Protein AF-A0A821HJU7-F1 (afdb_monomer)

Sequence (290 aa):
QSFLYPMLLCSRMHIQPSILLNKLAQLTMNSTIYSTRDRSIRIMNNFLDVLSQWTRTFPYDFRNTDMITQLEETLKKINSYEPTLQSATHHIKKKLLSKLKALENYEEYIRQLNTKALNNHTHMALITDIINECPTPILFAQQLTHIELDRLKPIGAEELIQYYIMKLSLEEAQAHPTRASNNEARASNNKSLEIVHDKKLTFCLETYVQWFNRLTSFVTTEIVKHTQKRLRIRLISYFIDAAYECFCLHNFNSMFGIIGKKMTFISISIFNTLSQRLFLYCFSFRQGHT

Foldseek 3Di:
DVPLVVCLQCCLVPDQPQRVLVVLLVVLVVVLVPDDPVVNVVSVVVSLVSLLCCLVQPLQSCPDPSSVVSLVVSLVVVCVVPVVCVVSSVVSVVVSVVVVVVVVVLVVVVVVVVVVVVVPPDPVVLVDAPCVVPVALLSVLVVVVVVLVSLCVVDHSSLVVVVVLVVVLVVVCVVDVPDPPDVVVVVVNVVSVCSVVSDPRPCSVVVSVVVLVVLLVSLLCSLVSDPDLVSNVVSLVSLQVSLVSNVVVVVPSSNCSSCPPSSVVVCVVSCVVVVDDVVCVVVVVVPPPD

Mean predicted aligned error: 12.14 Å

Secondary structure (DSSP, 8-state):
-TTHHHHHHHHTTTS-HHHHHHHHHHHHHHHHHTS-HHHHHHHHHHHHHHHHHHHHH-GGGGGSHHHHHHHHHHHHHHHHH-GGGHHHHHHHHHHHHHHHHHHHHHHHHHHHHHHHHHHT--GGGGT--HHHHS-SHHHHHHHHHHHHHHHHTT--HHHHHHHHHHHHHHHHHHH--S-TTSHHHHHHHHHHHHHHHSS---HHHHHHHHHHHHHHHHHHHHHHT---HHHHHHHHHHHHHHHHHHHHTT-HHHHHHHHSHHHHHHHHHHHTT-TTSHHHHHHHTTSS--

Solvent-accessible surface area (backbone atoms only — not comparable to full-atom values): 16232 Å² total; per-residue (Å²): 123,83,63,58,61,58,47,64,55,56,38,63,81,80,43,56,68,56,60,48,52,50,52,54,50,50,53,50,52,62,58,34,73,84,40,56,70,72,56,27,52,50,52,50,51,55,50,51,52,50,49,44,49,44,42,69,75,49,49,73,72,54,69,45,69,68,36,41,52,53,50,52,52,50,48,50,54,48,31,73,74,42,62,88,48,42,66,61,50,50,49,44,53,54,52,36,53,56,50,52,52,54,52,51,55,50,52,50,52,52,50,51,53,53,49,51,57,62,72,59,74,49,78,58,73,83,70,60,55,66,57,77,82,38,76,43,37,56,60,45,24,51,53,52,43,53,56,47,53,62,51,49,68,76,52,50,75,64,50,57,52,51,51,49,54,53,50,51,56,53,51,56,56,67,77,56,79,86,61,87,85,46,78,67,55,54,51,52,50,48,50,57,46,46,71,54,66,78,41,84,66,69,57,44,59,57,50,44,54,51,46,44,54,46,48,34,48,47,56,44,48,66,35,66,74,45,87,51,67,71,59,30,52,53,46,50,52,45,47,51,49,17,25,51,38,12,48,77,70,68,31,54,66,60,20,47,20,54,58,29,72,66,43,48,50,52,45,52,64,57,33,78,76,50,78,73,59,63,60,52,61,64,47,56,70,72,68,76,81,126

Radius of gyration: 26.61 Å; Cα contacts (8 Å, |Δi|>4): 166; chains: 1; bounding box: 64×46×74 Å

pLDDT: mean 78.31, std 17.86, range [36.38, 97.38]

Structure (mmCIF, N/CA/C/O backbone):
data_AF-A0A821HJU7-F1
#
_entry.id   AF-A0A821HJU7-F1
#
loop_
_atom_site.group_PDB
_atom_site.id
_atom_site.type_symbol
_atom_site.label_atom_id
_atom_site.label_alt_id
_atom_site.label_comp_id
_atom_site.label_asym_id
_atom_site.label_entity_id
_atom_site.label_seq_id
_atom_site.pdbx_PDB_ins_code
_atom_site.Cartn_x
_atom_site.Cartn_y
_atom_site.Cartn_z
_atom_site.occupancy
_atom_site.B_iso_or_equiv
_atom_site.auth_seq_id
_atom_site.auth_comp_id
_atom_site.auth_asym_id
_atom_site.auth_atom_id
_atom_site.pdbx_PDB_model_num
ATOM 1 N N . GLN A 1 1 ? 1.329 -9.605 -21.191 1.00 52.41 1 GLN A N 1
ATOM 2 C CA . GLN A 1 1 ? 1.221 -8.804 -19.947 1.00 52.41 1 GLN A CA 1
ATOM 3 C C . GLN A 1 1 ? 1.188 -9.648 -18.661 1.00 52.41 1 GLN A C 1
ATOM 5 O O . GLN A 1 1 ? 1.648 -9.143 -17.650 1.00 52.41 1 GLN A O 1
ATOM 10 N N . SER A 1 2 ? 0.740 -10.917 -18.677 1.00 70.50 2 SER A N 1
ATOM 11 C CA . SER A 1 2 ? 0.597 -11.762 -17.464 1.00 70.50 2 SER A CA 1
ATOM 12 C C . SER A 1 2 ? 1.897 -12.033 -16.664 1.00 70.50 2 SER A C 1
ATOM 14 O O . SER A 1 2 ? 1.852 -12.042 -15.440 1.00 70.50 2 SER A O 1
ATOM 16 N N . PHE A 1 3 ? 3.066 -12.165 -17.307 1.00 86.31 3 PHE A N 1
ATOM 17 C CA . PHE A 1 3 ? 4.307 -12.558 -16.609 1.00 86.31 3 PHE A CA 1
ATOM 18 C C . PHE A 1 3 ? 5.080 -11.408 -15.935 1.00 86.31 3 PHE A C 1
ATOM 20 O O . PHE A 1 3 ? 5.791 -11.637 -14.960 1.00 86.31 3 PHE A O 1
ATOM 27 N N . LEU A 1 4 ? 4.959 -10.167 -16.424 1.00 89.56 4 LEU A N 1
ATOM 28 C CA . LEU A 1 4 ? 5.828 -9.075 -15.963 1.00 89.56 4 LEU A CA 1
ATOM 29 C C . LEU A 1 4 ? 5.535 -8.662 -14.516 1.00 89.56 4 LEU A C 1
ATOM 31 O O . LEU A 1 4 ? 6.465 -8.409 -13.757 1.00 89.56 4 LEU A O 1
ATOM 35 N N . TYR A 1 5 ? 4.256 -8.616 -14.129 1.00 90.88 5 TYR A N 1
ATOM 36 C CA . TYR A 1 5 ? 3.873 -8.269 -12.761 1.00 90.88 5 TYR A CA 1
ATOM 37 C C . TYR A 1 5 ? 4.439 -9.272 -11.738 1.00 90.88 5 TYR A C 1
ATOM 39 O O . TYR A 1 5 ? 5.183 -8.827 -10.863 1.00 90.88 5 TYR A O 1
ATOM 47 N N . PRO A 1 6 ? 4.199 -10.599 -11.859 1.00 90.56 6 PRO A N 1
ATOM 48 C CA . PRO A 1 6 ? 4.793 -11.580 -10.952 1.00 90.56 6 PRO A CA 1
ATOM 49 C C . PRO A 1 6 ? 6.322 -11.586 -10.990 1.00 90.56 6 PRO A C 1
ATOM 51 O O . PRO A 1 6 ? 6.951 -11.693 -9.945 1.00 90.56 6 PRO A O 1
ATOM 54 N N . MET A 1 7 ? 6.932 -11.429 -12.171 1.00 91.12 7 MET A N 1
ATOM 55 C CA . MET A 1 7 ? 8.391 -11.417 -12.316 1.00 91.12 7 MET A CA 1
ATOM 56 C C . MET A 1 7 ? 9.031 -10.257 -11.550 1.00 91.12 7 MET A C 1
ATOM 58 O O . MET A 1 7 ? 9.925 -10.497 -10.744 1.00 91.12 7 MET A O 1
ATOM 62 N N . LEU A 1 8 ? 8.535 -9.029 -11.735 1.00 91.00 8 LEU A N 1
ATOM 63 C CA . LEU A 1 8 ? 9.006 -7.860 -10.987 1.00 91.00 8 LEU A CA 1
ATOM 64 C C . LEU A 1 8 ? 8.692 -7.983 -9.493 1.00 91.00 8 LEU A C 1
ATOM 66 O O . LEU A 1 8 ? 9.488 -7.562 -8.656 1.00 91.00 8 LEU A O 1
ATOM 70 N N . LEU A 1 9 ? 7.531 -8.550 -9.148 1.00 89.12 9 LEU A N 1
ATOM 71 C CA . LEU A 1 9 ? 7.119 -8.771 -7.766 1.00 89.12 9 LEU A CA 1
ATOM 72 C C . LEU A 1 9 ? 8.094 -9.704 -7.035 1.00 89.12 9 LEU A C 1
ATOM 74 O O . LEU A 1 9 ? 8.733 -9.293 -6.065 1.00 89.12 9 LEU A O 1
ATOM 78 N N . CYS A 1 10 ? 8.260 -10.919 -7.553 1.00 87.94 10 CYS A N 1
ATOM 79 C CA . CYS A 1 10 ? 9.067 -11.977 -6.957 1.00 87.94 10 CYS A CA 1
ATOM 80 C C . CYS A 1 10 ? 10.575 -11.756 -7.114 1.00 87.94 10 CYS A C 1
ATOM 82 O O . CYS A 1 10 ? 11.335 -12.238 -6.278 1.00 87.94 10 CYS A O 1
ATOM 84 N N . SER A 1 11 ? 11.043 -11.000 -8.117 1.00 88.94 11 SER A N 1
ATOM 85 C CA . SER A 1 11 ? 12.479 -10.727 -8.272 1.00 88.94 11 SER A CA 1
ATOM 86 C C . SER A 1 11 ? 13.082 -10.061 -7.036 1.00 88.94 11 SER A C 1
ATOM 88 O O . SER A 1 11 ? 14.257 -10.272 -6.756 1.00 88.94 11 SER A O 1
ATOM 90 N N . ARG A 1 12 ? 12.285 -9.324 -6.249 1.00 85.19 12 ARG A N 1
ATOM 91 C CA . ARG A 1 12 ? 12.722 -8.687 -4.993 1.00 85.19 12 ARG A CA 1
ATOM 92 C C . ARG A 1 12 ? 13.231 -9.672 -3.941 1.00 85.19 12 ARG A C 1
ATOM 94 O O . ARG A 1 12 ? 14.008 -9.262 -3.084 1.00 85.19 12 ARG A O 1
ATOM 101 N N . MET A 1 13 ? 12.834 -10.942 -4.029 1.00 81.06 13 MET A N 1
ATOM 102 C CA . MET A 1 13 ? 13.352 -12.019 -3.178 1.00 81.06 13 MET A CA 1
ATOM 103 C C . MET A 1 13 ? 14.810 -12.370 -3.493 1.00 81.06 13 MET A C 1
ATOM 105 O O . MET A 1 13 ? 15.501 -12.933 -2.652 1.00 81.06 13 MET A O 1
ATOM 109 N N . HIS A 1 14 ? 15.279 -12.067 -4.706 1.00 83.38 14 HIS A N 1
ATOM 110 C CA . HIS A 1 14 ? 16.550 -12.575 -5.227 1.00 83.38 14 HIS A CA 1
ATOM 111 C C . HIS A 1 14 ? 17.519 -11.472 -5.661 1.00 83.38 14 HIS A C 1
ATOM 113 O O . HIS A 1 14 ? 18.732 -11.670 -5.651 1.00 83.38 14 HIS A O 1
ATOM 119 N N . ILE A 1 15 ? 17.005 -10.321 -6.092 1.00 85.75 15 ILE A N 1
ATOM 120 C CA . ILE A 1 15 ? 17.796 -9.234 -6.662 1.00 85.75 15 ILE A CA 1
ATOM 121 C C . ILE A 1 15 ? 17.207 -7.874 -6.283 1.00 85.75 15 ILE A C 1
ATOM 123 O O . ILE A 1 15 ? 15.995 -7.659 -6.321 1.00 85.75 15 ILE A O 1
ATOM 127 N N . GLN A 1 16 ? 18.080 -6.928 -5.932 1.00 84.62 16 GLN A N 1
ATOM 128 C CA . GLN A 1 16 ? 17.665 -5.551 -5.675 1.00 84.62 16 GLN A CA 1
ATOM 129 C C . GLN A 1 16 ? 17.175 -4.870 -6.971 1.00 84.62 16 GLN A C 1
ATOM 131 O O . GLN A 1 16 ? 17.776 -5.092 -8.027 1.00 84.62 16 GLN A O 1
ATOM 136 N N . PRO A 1 17 ? 16.143 -4.002 -6.907 1.00 89.62 17 PRO A N 1
ATOM 137 C CA . PRO A 1 17 ? 15.620 -3.273 -8.067 1.00 89.62 17 PRO A CA 1
ATOM 138 C C . PRO A 1 17 ? 16.681 -2.530 -8.894 1.00 89.62 17 PRO A C 1
ATOM 140 O O . PRO A 1 17 ? 16.676 -2.637 -10.118 1.00 89.62 17 PRO A O 1
ATOM 143 N N . SER A 1 18 ? 17.631 -1.850 -8.245 1.00 89.44 18 SER A N 1
ATOM 144 C CA . SER A 1 18 ? 18.744 -1.148 -8.907 1.00 89.44 18 SER A CA 1
ATOM 145 C C . SER A 1 18 ? 19.626 -2.101 -9.712 1.00 89.44 18 SER A C 1
ATOM 147 O O . SER A 1 18 ? 19.867 -1.901 -10.905 1.00 89.44 18 SER A O 1
ATOM 149 N N . ILE A 1 19 ? 20.030 -3.216 -9.103 1.00 89.88 19 ILE A N 1
ATOM 150 C CA . ILE A 1 19 ? 20.830 -4.250 -9.767 1.00 89.88 19 ILE A CA 1
ATOM 151 C C . ILE A 1 19 ? 20.049 -4.859 -10.939 1.00 89.88 19 ILE A C 1
ATOM 153 O O . ILE A 1 19 ? 20.609 -5.053 -12.019 1.00 89.88 19 ILE A O 1
ATOM 157 N N . LEU A 1 20 ? 18.754 -5.133 -10.759 1.00 92.69 20 LEU A N 1
ATOM 158 C CA . LEU A 1 20 ? 17.897 -5.668 -11.817 1.00 92.69 20 LEU A CA 1
ATOM 159 C C . LEU A 1 20 ? 17.795 -4.700 -13.002 1.00 92.69 20 LEU A C 1
ATOM 161 O O . LEU A 1 20 ? 17.991 -5.120 -14.143 1.00 92.69 20 LEU A O 1
ATOM 165 N N . LEU A 1 21 ? 17.558 -3.411 -12.744 1.00 94.69 21 LEU A N 1
ATOM 166 C CA . LEU A 1 21 ? 17.530 -2.382 -13.782 1.00 94.69 21 LEU A CA 1
ATOM 167 C C . LEU A 1 21 ? 18.855 -2.340 -14.553 1.00 94.69 21 LEU A C 1
ATOM 169 O O . LEU A 1 21 ? 18.845 -2.240 -15.777 1.00 94.69 21 LEU A O 1
ATOM 173 N N . ASN A 1 22 ? 19.989 -2.478 -13.860 1.00 93.44 22 ASN A N 1
ATOM 174 C CA . ASN A 1 22 ? 21.314 -2.401 -14.479 1.00 93.44 22 ASN A CA 1
ATOM 175 C C . ASN A 1 22 ? 21.546 -3.599 -15.394 1.00 93.44 22 ASN A C 1
ATOM 177 O O . ASN A 1 22 ? 21.974 -3.435 -16.535 1.00 93.44 22 ASN A O 1
ATOM 181 N N . LYS A 1 23 ? 21.187 -4.801 -14.930 1.00 93.88 23 LYS A N 1
ATOM 182 C CA . LYS A 1 23 ? 21.258 -6.018 -15.745 1.00 93.88 23 LYS A CA 1
ATOM 183 C C . LYS A 1 23 ? 20.365 -5.919 -16.980 1.00 93.88 23 LYS A C 1
ATOM 185 O O . LYS A 1 23 ? 20.821 -6.228 -18.076 1.00 93.88 23 LYS A O 1
ATOM 190 N N . LEU A 1 24 ? 19.122 -5.454 -16.838 1.00 94.44 24 LEU A N 1
ATOM 191 C CA . LEU A 1 24 ? 18.208 -5.294 -17.976 1.00 94.44 24 LEU A CA 1
ATOM 192 C C . LEU A 1 24 ? 18.702 -4.237 -18.974 1.00 94.44 24 LEU A C 1
ATOM 194 O O . LEU A 1 24 ? 18.634 -4.460 -20.184 1.00 94.44 24 LEU A O 1
ATOM 198 N N . ALA A 1 25 ? 19.246 -3.122 -18.484 1.00 93.75 25 ALA A N 1
ATOM 199 C CA . ALA A 1 25 ? 19.839 -2.084 -19.320 1.00 93.75 25 ALA A CA 1
ATOM 200 C C . ALA A 1 25 ? 21.056 -2.613 -20.099 1.00 93.75 25 ALA A C 1
ATOM 202 O O . ALA A 1 25 ? 21.141 -2.422 -21.310 1.00 93.75 25 ALA A O 1
ATOM 203 N N . GLN A 1 26 ? 21.963 -3.334 -19.433 1.00 93.00 26 GLN A N 1
ATOM 204 C CA . GLN A 1 26 ? 23.129 -3.954 -20.071 1.00 93.00 26 GLN A CA 1
ATOM 205 C C . GLN A 1 26 ? 22.723 -4.995 -21.116 1.00 93.00 26 GLN A C 1
ATOM 207 O O . GLN A 1 26 ? 23.244 -4.976 -22.225 1.00 93.00 26 GLN A O 1
ATOM 212 N N . LEU A 1 27 ? 21.766 -5.873 -20.801 1.00 92.00 27 LEU A N 1
ATOM 213 C CA . LEU A 1 27 ? 21.257 -6.868 -21.750 1.00 92.00 27 LEU A CA 1
ATOM 214 C C . LEU A 1 27 ? 20.623 -6.210 -22.976 1.00 92.00 27 LEU A C 1
ATOM 216 O O . LEU A 1 27 ? 20.849 -6.665 -24.096 1.00 92.00 27 LEU A O 1
ATOM 220 N N . THR A 1 28 ? 19.875 -5.126 -22.770 1.00 92.06 28 THR A N 1
ATOM 221 C CA . THR A 1 28 ? 19.285 -4.336 -23.855 1.00 92.06 28 THR A CA 1
ATOM 222 C C . THR A 1 28 ? 20.382 -3.790 -24.763 1.00 92.06 28 THR A C 1
ATOM 224 O O . THR A 1 28 ? 20.355 -4.060 -25.959 1.00 92.06 28 THR A O 1
ATOM 227 N N . MET A 1 29 ? 21.389 -3.116 -24.199 1.00 89.75 29 MET A N 1
ATOM 228 C CA . MET A 1 29 ? 22.493 -2.527 -24.969 1.00 89.75 29 MET A CA 1
ATOM 229 C C . MET A 1 29 ? 23.356 -3.584 -25.670 1.00 89.75 29 MET A C 1
ATOM 231 O O . MET A 1 29 ? 23.650 -3.464 -26.852 1.00 89.75 29 MET A O 1
ATOM 235 N N . ASN A 1 30 ? 23.714 -4.673 -24.991 1.00 89.69 30 ASN A N 1
ATOM 236 C CA . ASN A 1 30 ? 24.513 -5.742 -25.596 1.00 89.69 30 ASN A CA 1
ATOM 237 C C . ASN A 1 30 ? 23.776 -6.412 -26.763 1.00 89.69 30 ASN A C 1
ATOM 239 O O . ASN A 1 30 ? 24.389 -6.779 -27.764 1.00 89.69 30 ASN A O 1
ATOM 243 N N . SER A 1 31 ? 22.451 -6.535 -26.658 1.00 87.56 31 SER A N 1
ATOM 244 C CA . SER A 1 31 ? 21.622 -7.117 -27.714 1.00 87.56 31 SER A CA 1
ATOM 245 C C . SER A 1 31 ? 21.449 -6.186 -28.918 1.00 87.56 31 SER A C 1
ATOM 247 O O . SER A 1 31 ? 21.188 -6.677 -30.019 1.00 87.56 31 SER A O 1
ATOM 249 N N . THR A 1 32 ? 21.592 -4.865 -28.751 1.00 85.62 32 THR A N 1
ATOM 250 C CA . THR A 1 32 ? 21.511 -3.904 -29.864 1.00 85.62 32 THR A CA 1
ATOM 251 C C . THR A 1 32 ? 22.819 -3.758 -30.642 1.00 85.62 32 THR A C 1
ATOM 253 O O . THR A 1 32 ? 22.763 -3.435 -31.826 1.00 85.62 32 THR A O 1
ATOM 256 N N . ILE A 1 33 ? 23.980 -4.048 -30.037 1.00 79.88 33 ILE A N 1
ATOM 257 C CA . ILE A 1 33 ? 25.303 -3.918 -30.687 1.00 79.88 33 ILE A CA 1
ATOM 258 C C . ILE A 1 33 ? 25.443 -4.827 -31.919 1.00 79.88 33 ILE A C 1
ATOM 260 O O . ILE A 1 33 ? 25.975 -4.400 -32.938 1.00 79.88 33 ILE A O 1
ATOM 264 N N . TYR A 1 34 ? 24.936 -6.060 -31.848 1.00 78.69 34 TYR A N 1
ATOM 265 C CA . TYR A 1 34 ? 25.065 -7.061 -32.920 1.00 78.69 34 TYR A CA 1
ATOM 266 C C . TYR A 1 34 ? 23.805 -7.199 -33.792 1.00 78.69 34 TYR A C 1
ATOM 268 O O . TYR A 1 34 ? 23.673 -8.153 -34.557 1.00 78.69 34 TYR A O 1
ATOM 276 N N . SER A 1 35 ? 22.847 -6.279 -33.652 1.00 84.38 35 SER A N 1
ATOM 277 C CA . SER A 1 35 ? 21.533 -6.356 -34.296 1.00 84.38 35 SER A CA 1
ATOM 278 C C . SER A 1 35 ? 21.376 -5.330 -35.420 1.00 84.38 35 SER A C 1
ATOM 280 O O . SER A 1 35 ? 21.988 -4.265 -35.410 1.00 84.38 35 SER A O 1
ATOM 282 N N . THR A 1 36 ? 20.494 -5.618 -36.383 1.00 89.50 36 THR A N 1
ATOM 283 C CA . THR A 1 36 ? 20.061 -4.616 -37.369 1.00 89.50 36 THR A CA 1
ATOM 284 C C . THR A 1 36 ? 19.342 -3.460 -36.675 1.00 89.50 36 THR A C 1
ATOM 286 O O . THR A 1 36 ? 18.704 -3.663 -35.640 1.00 89.50 36 THR A O 1
ATOM 289 N N . ARG A 1 37 ? 19.377 -2.259 -37.270 1.00 87.62 37 ARG A N 1
ATOM 290 C CA . ARG A 1 37 ? 18.721 -1.056 -36.725 1.00 87.62 37 ARG A CA 1
ATOM 291 C C . ARG A 1 37 ? 17.273 -1.325 -36.295 1.00 87.62 37 ARG A C 1
ATOM 293 O O . ARG A 1 37 ? 16.918 -1.067 -35.149 1.00 87.62 37 ARG A O 1
ATOM 300 N N . ASP A 1 38 ? 16.467 -1.938 -37.161 1.00 88.50 38 ASP A N 1
ATOM 301 C CA . ASP A 1 38 ? 15.059 -2.240 -36.861 1.00 88.50 38 ASP A CA 1
ATOM 302 C C . ASP A 1 38 ? 14.893 -3.210 -35.687 1.00 88.50 38 ASP A C 1
ATOM 304 O O . ASP A 1 38 ? 13.960 -3.092 -34.888 1.00 88.50 38 ASP A O 1
ATOM 308 N N . ARG A 1 39 ? 15.793 -4.191 -35.564 1.00 91.31 39 ARG A N 1
ATOM 309 C CA . ARG A 1 39 ? 15.782 -5.137 -34.446 1.00 91.31 39 ARG A CA 1
ATOM 310 C C . ARG A 1 39 ? 16.192 -4.443 -33.149 1.00 91.31 39 ARG A C 1
ATOM 312 O O . ARG A 1 39 ? 15.534 -4.661 -32.134 1.00 91.31 39 ARG A O 1
ATOM 319 N N . SER A 1 40 ? 17.199 -3.575 -33.191 1.00 91.44 40 SER A N 1
ATOM 320 C CA . SER A 1 40 ? 17.634 -2.773 -32.046 1.00 91.44 40 SER A CA 1
ATOM 321 C C . SER A 1 40 ? 16.517 -1.860 -31.536 1.00 91.44 40 SER A C 1
ATOM 323 O O . SER A 1 40 ? 16.244 -1.844 -30.336 1.00 91.44 40 SER A O 1
ATOM 325 N N . ILE A 1 41 ? 15.799 -1.182 -32.438 1.00 91.44 41 ILE A N 1
ATOM 326 C CA . ILE A 1 41 ? 14.642 -0.339 -32.094 1.00 91.44 41 ILE A CA 1
ATOM 327 C C . ILE A 1 41 ? 13.545 -1.161 -31.408 1.00 91.44 41 ILE A C 1
ATOM 329 O O . ILE A 1 41 ? 13.021 -0.747 -30.375 1.00 91.44 41 ILE A O 1
ATOM 333 N N . ARG A 1 42 ? 13.220 -2.356 -31.923 1.00 92.94 42 ARG A N 1
ATOM 334 C CA . ARG A 1 42 ? 12.231 -3.246 -31.285 1.00 92.94 42 ARG A CA 1
ATOM 335 C C . ARG A 1 42 ? 12.653 -3.684 -29.882 1.00 92.94 42 ARG A C 1
ATOM 337 O O . ARG A 1 42 ? 11.826 -3.674 -28.976 1.00 92.94 42 ARG A O 1
ATOM 344 N N . ILE A 1 43 ? 13.922 -4.048 -29.690 1.00 93.62 43 ILE A N 1
ATOM 345 C CA . ILE A 1 43 ? 14.448 -4.451 -28.376 1.00 93.62 43 ILE A CA 1
ATOM 346 C C . ILE A 1 43 ? 14.356 -3.286 -27.383 1.00 93.62 43 ILE A C 1
ATOM 348 O O . ILE A 1 43 ? 13.868 -3.474 -26.269 1.00 93.62 43 ILE A O 1
ATOM 352 N N . MET A 1 44 ? 14.759 -2.079 -27.792 1.00 94.62 44 MET A N 1
ATOM 353 C CA . MET A 1 44 ? 14.661 -0.888 -26.945 1.00 94.62 44 MET A CA 1
ATOM 354 C C . MET A 1 44 ? 13.208 -0.542 -26.609 1.00 94.62 44 MET A C 1
ATOM 356 O O . MET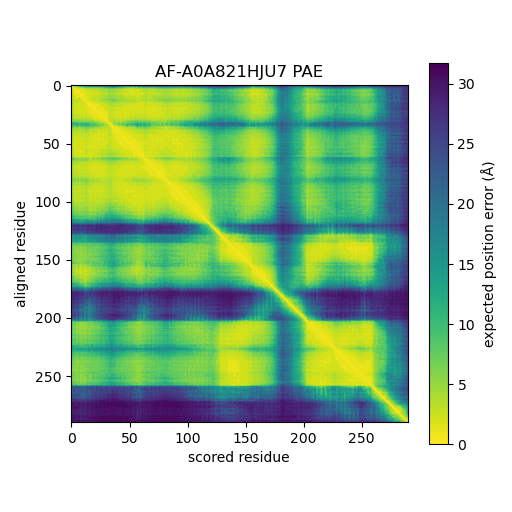 A 1 44 ? 12.923 -0.269 -25.450 1.00 94.62 44 MET A O 1
ATOM 360 N N . ASN A 1 45 ? 12.279 -0.625 -27.566 1.00 94.38 45 ASN A N 1
ATOM 361 C CA . ASN A 1 45 ? 10.852 -0.419 -27.296 1.00 94.38 45 ASN A CA 1
ATOM 362 C C . ASN A 1 45 ? 10.305 -1.420 -26.272 1.00 94.38 45 ASN A C 1
ATOM 364 O O . ASN A 1 45 ? 9.672 -1.010 -25.305 1.00 94.38 45 ASN A O 1
ATOM 368 N N . ASN A 1 46 ? 10.632 -2.709 -26.407 1.00 93.88 46 ASN A N 1
ATOM 369 C CA . ASN A 1 46 ? 10.226 -3.719 -25.427 1.00 93.88 46 ASN A CA 1
ATOM 370 C C . ASN A 1 46 ? 10.777 -3.410 -24.026 1.00 93.88 46 ASN A C 1
ATOM 372 O O . ASN A 1 46 ? 10.084 -3.584 -23.025 1.00 93.88 46 ASN A O 1
ATOM 376 N N . PHE A 1 47 ? 12.023 -2.937 -23.940 1.00 95.44 47 PHE A N 1
ATOM 377 C CA . PHE A 1 47 ? 12.605 -2.523 -22.668 1.00 95.44 47 PHE A CA 1
ATOM 378 C C . PHE A 1 47 ? 11.920 -1.270 -22.098 1.00 95.44 47 PHE A C 1
ATOM 380 O O . PHE A 1 47 ? 11.619 -1.229 -20.906 1.00 95.44 47 PHE A O 1
ATOM 387 N N . LEU A 1 48 ? 11.594 -0.280 -22.933 1.00 95.94 48 LEU A N 1
ATOM 388 C CA . LEU A 1 48 ? 10.825 0.896 -22.519 1.00 95.94 48 LEU A CA 1
ATOM 389 C C . LEU A 1 48 ? 9.413 0.522 -22.048 1.00 95.94 48 LEU A C 1
ATOM 391 O O . LEU A 1 48 ? 8.940 1.093 -21.067 1.00 95.94 48 LEU A O 1
ATOM 395 N N . ASP A 1 49 ? 8.770 -0.472 -22.657 1.00 94.50 49 ASP A N 1
ATOM 396 C CA . ASP A 1 49 ? 7.482 -1.002 -22.197 1.00 94.50 49 ASP A CA 1
ATOM 397 C C . ASP A 1 49 ? 7.593 -1.680 -20.829 1.00 94.50 49 ASP A C 1
ATOM 399 O O . ASP A 1 49 ? 6.708 -1.517 -19.980 1.00 94.50 49 ASP A O 1
ATOM 403 N N . VAL A 1 50 ? 8.689 -2.408 -20.587 1.00 95.06 50 VAL A N 1
ATOM 404 C CA . VAL A 1 50 ? 9.007 -2.972 -19.269 1.00 95.06 50 VAL A CA 1
ATOM 405 C C . VAL A 1 50 ? 9.199 -1.853 -18.246 1.00 95.06 50 VAL A C 1
ATOM 407 O O . VAL A 1 50 ? 8.567 -1.896 -17.193 1.00 95.06 50 VAL A O 1
ATOM 410 N N . LEU A 1 51 ? 9.990 -0.820 -18.555 1.00 95.88 51 LEU A N 1
ATOM 411 C CA . LEU A 1 51 ? 10.200 0.330 -17.665 1.00 95.88 51 LEU A CA 1
ATOM 412 C C . LEU A 1 51 ? 8.912 1.118 -17.412 1.00 95.88 51 LEU A C 1
ATOM 414 O O . LEU A 1 51 ? 8.649 1.537 -16.286 1.00 95.88 51 LEU A O 1
ATOM 418 N N . SER A 1 52 ? 8.078 1.299 -18.432 1.00 95.12 52 SER A N 1
ATOM 419 C CA . SER A 1 52 ? 6.788 1.979 -18.308 1.00 95.12 52 SER A CA 1
ATOM 420 C C . SER A 1 52 ? 5.846 1.218 -17.376 1.00 95.12 52 SER A C 1
ATOM 422 O O . SER A 1 52 ? 5.203 1.803 -16.503 1.00 95.12 52 SER A O 1
ATOM 424 N N . GLN A 1 53 ? 5.796 -0.110 -17.504 1.00 93.19 53 GLN A N 1
ATOM 425 C CA . GLN A 1 53 ? 5.006 -0.951 -16.609 1.00 93.19 53 GLN A CA 1
ATOM 426 C C . GLN A 1 53 ? 5.593 -0.980 -15.199 1.00 93.19 53 GLN A C 1
ATOM 428 O O . GLN A 1 53 ? 4.844 -0.823 -14.241 1.00 93.19 53 GLN A O 1
ATOM 433 N N . TRP A 1 54 ? 6.912 -1.098 -15.062 1.00 94.56 54 TRP A N 1
ATOM 434 C CA . TRP A 1 54 ? 7.580 -1.118 -13.765 1.00 94.56 54 TRP A CA 1
ATOM 435 C C . TRP A 1 54 ? 7.357 0.187 -12.992 1.00 94.56 54 TRP A C 1
ATOM 437 O O . TRP A 1 54 ? 6.859 0.153 -11.870 1.00 94.56 54 TRP A O 1
ATOM 447 N N . THR A 1 55 ? 7.615 1.339 -13.612 1.00 94.00 55 THR A N 1
ATOM 448 C CA . THR A 1 55 ? 7.431 2.660 -12.980 1.00 94.00 55 THR A CA 1
ATOM 449 C C . THR A 1 55 ? 5.970 2.956 -12.631 1.00 94.00 55 THR A C 1
ATOM 451 O O . THR A 1 55 ? 5.694 3.669 -11.667 1.00 94.00 55 THR A O 1
ATOM 454 N N . ARG A 1 56 ? 5.014 2.395 -13.385 1.00 90.81 56 ARG A N 1
ATOM 455 C CA . ARG A 1 56 ? 3.577 2.508 -13.099 1.00 90.81 56 ARG A CA 1
ATOM 456 C C . ARG A 1 56 ? 3.126 1.596 -11.960 1.00 90.81 56 ARG A C 1
ATOM 458 O O . ARG A 1 56 ? 2.297 2.019 -11.157 1.00 90.81 56 ARG A O 1
ATOM 465 N N . THR A 1 57 ? 3.605 0.356 -11.937 1.00 89.81 57 THR A N 1
ATOM 466 C CA . THR A 1 57 ? 3.152 -0.678 -11.000 1.00 89.81 57 THR A CA 1
ATOM 467 C C . THR A 1 57 ? 3.847 -0.567 -9.649 1.00 89.81 57 THR A C 1
ATOM 469 O O . THR A 1 57 ? 3.176 -0.675 -8.633 1.00 89.81 57 THR A O 1
ATOM 472 N N . PHE A 1 58 ? 5.156 -0.310 -9.632 1.00 89.44 58 PHE A N 1
ATOM 473 C CA . PHE A 1 58 ? 5.969 -0.259 -8.416 1.00 89.44 58 PHE A CA 1
ATOM 474 C C . PHE A 1 58 ? 6.769 1.050 -8.336 1.00 89.44 58 PHE A C 1
ATOM 476 O O . PHE A 1 58 ? 8.002 1.039 -8.381 1.00 89.44 58 PHE A O 1
ATOM 483 N N . PRO A 1 59 ? 6.091 2.207 -8.238 1.00 89.44 59 PRO A N 1
ATOM 484 C CA . PRO A 1 59 ? 6.759 3.508 -8.200 1.00 89.44 59 PRO A CA 1
ATOM 485 C C . PRO A 1 59 ? 7.733 3.636 -7.019 1.00 89.44 59 PRO A C 1
ATOM 487 O O . PRO A 1 59 ? 8.739 4.328 -7.137 1.00 89.44 59 PRO A O 1
ATOM 490 N N . TYR A 1 60 ? 7.475 2.937 -5.909 1.00 85.38 60 TYR A N 1
ATOM 491 C CA . TYR A 1 60 ? 8.310 2.960 -4.708 1.00 85.38 60 TYR A CA 1
ATOM 492 C C . TYR A 1 60 ? 9.748 2.472 -4.924 1.00 85.38 60 TYR A C 1
ATOM 494 O O . TYR A 1 60 ? 10.650 2.979 -4.258 1.00 85.38 60 TYR A O 1
ATOM 502 N N . ASP A 1 61 ? 9.995 1.572 -5.885 1.00 87.69 61 ASP A N 1
ATOM 503 C CA . ASP A 1 61 ? 11.359 1.120 -6.201 1.00 87.69 61 ASP A CA 1
ATOM 504 C C . ASP A 1 61 ? 12.250 2.283 -6.666 1.00 87.69 61 ASP A C 1
ATOM 506 O O . ASP A 1 61 ? 13.458 2.272 -6.450 1.00 87.69 61 ASP A O 1
ATOM 510 N N . PHE A 1 62 ? 11.647 3.308 -7.272 1.00 90.75 62 PHE A N 1
ATOM 511 C CA . PHE A 1 62 ? 12.322 4.479 -7.823 1.00 90.75 62 PHE A CA 1
ATOM 512 C C . PHE A 1 62 ? 12.353 5.659 -6.847 1.00 90.75 62 PHE A C 1
ATOM 514 O O . PHE A 1 62 ? 12.499 6.792 -7.281 1.00 90.75 62 PHE A O 1
ATOM 521 N N . ARG A 1 63 ? 12.189 5.440 -5.537 1.00 84.06 63 ARG A N 1
ATOM 522 C CA . ARG A 1 63 ? 12.379 6.510 -4.540 1.00 84.06 63 ARG A CA 1
ATOM 523 C C . ARG A 1 63 ? 13.840 6.794 -4.219 1.00 84.06 63 ARG A C 1
ATOM 525 O O . ARG A 1 63 ? 14.153 7.904 -3.802 1.00 84.06 63 ARG A O 1
ATOM 532 N N . ASN A 1 64 ? 14.708 5.793 -4.352 1.00 82.25 64 ASN A N 1
ATOM 533 C CA . ASN A 1 64 ? 16.127 5.954 -4.060 1.00 82.25 64 ASN A CA 1
ATOM 534 C C . ASN A 1 64 ? 16.791 6.798 -5.165 1.00 82.25 64 ASN A C 1
ATOM 536 O O . ASN A 1 64 ? 16.584 6.544 -6.356 1.00 82.25 64 ASN A O 1
ATOM 540 N N . THR A 1 65 ? 17.593 7.785 -4.756 1.00 84.19 65 THR A N 1
ATOM 541 C CA . THR A 1 65 ? 18.399 8.642 -5.634 1.00 84.19 65 THR A CA 1
ATOM 542 C C . THR A 1 65 ? 19.231 7.826 -6.621 1.00 84.19 65 THR A C 1
ATOM 544 O O . THR A 1 65 ? 19.273 8.171 -7.803 1.00 84.19 65 THR A O 1
ATOM 547 N N . ASP A 1 66 ? 19.817 6.710 -6.186 1.00 85.75 66 ASP A N 1
ATOM 548 C CA . ASP A 1 66 ? 20.645 5.845 -7.030 1.00 85.75 66 ASP A CA 1
ATOM 549 C C . ASP A 1 66 ? 19.817 5.189 -8.140 1.00 85.75 66 ASP A C 1
ATOM 551 O O . ASP A 1 66 ? 20.204 5.195 -9.309 1.00 85.75 66 ASP A O 1
ATOM 555 N N . MET A 1 67 ? 18.621 4.692 -7.801 1.00 90.69 67 MET A N 1
ATOM 556 C CA . MET A 1 67 ? 17.706 4.079 -8.769 1.00 90.69 67 MET A CA 1
ATOM 557 C C . MET A 1 67 ? 17.217 5.097 -9.807 1.00 90.69 67 MET A C 1
ATOM 559 O O . MET A 1 67 ? 17.177 4.790 -11.001 1.00 90.69 67 MET A O 1
ATOM 563 N N . ILE A 1 68 ? 16.857 6.314 -9.376 1.00 90.56 68 ILE A N 1
ATOM 564 C CA . ILE A 1 68 ? 16.460 7.392 -10.296 1.00 90.56 68 ILE A CA 1
ATOM 565 C C . ILE A 1 68 ? 17.628 7.765 -11.208 1.00 90.56 68 ILE A C 1
ATOM 567 O O . ILE A 1 68 ? 17.443 7.851 -12.421 1.00 90.56 68 ILE A O 1
ATOM 571 N N . THR A 1 69 ? 18.823 7.952 -10.648 1.00 91.75 69 THR A N 1
ATOM 572 C CA . THR A 1 69 ? 20.023 8.328 -11.409 1.00 91.75 69 THR A CA 1
ATOM 573 C C . THR A 1 69 ? 20.323 7.287 -12.483 1.00 91.75 69 THR A C 1
ATOM 575 O O . THR A 1 69 ? 20.471 7.618 -13.659 1.00 91.75 69 THR A O 1
ATOM 578 N N . GLN A 1 70 ? 20.285 6.009 -12.115 1.00 93.44 70 GLN A N 1
ATOM 579 C CA . GLN A 1 70 ? 20.508 4.902 -13.035 1.00 93.44 70 GLN A CA 1
ATOM 580 C C . GLN A 1 70 ? 19.434 4.808 -14.134 1.00 93.44 70 GLN A C 1
ATOM 582 O O . GLN A 1 70 ? 19.749 4.529 -15.299 1.00 93.44 70 GLN A O 1
ATOM 587 N N . LEU A 1 71 ? 18.162 5.062 -13.800 1.00 95.50 71 LEU A N 1
ATOM 588 C CA . LEU A 1 71 ? 17.088 5.161 -14.790 1.00 95.50 71 LEU A CA 1
ATOM 589 C C . LEU A 1 71 ? 17.372 6.301 -15.774 1.00 95.50 71 LEU A C 1
ATOM 591 O O . LEU A 1 71 ? 17.293 6.098 -16.985 1.00 95.50 71 LEU A O 1
ATOM 595 N N . GLU A 1 72 ? 17.731 7.484 -15.279 1.00 94.69 72 GLU A N 1
ATOM 596 C CA . GLU A 1 72 ? 18.028 8.638 -16.126 1.00 94.69 72 GLU A CA 1
ATOM 597 C C . GLU A 1 72 ? 19.211 8.392 -17.062 1.00 94.69 72 GLU A C 1
ATOM 599 O O . GLU A 1 72 ? 19.125 8.712 -18.247 1.00 94.69 72 GLU A O 1
ATOM 604 N N . GLU A 1 73 ? 20.296 7.803 -16.564 1.00 94.94 73 GLU A N 1
ATOM 605 C CA . GLU A 1 73 ? 21.448 7.426 -17.383 1.00 94.94 73 GLU A CA 1
ATOM 606 C C . GLU A 1 73 ? 21.069 6.425 -18.472 1.00 94.94 73 GLU A C 1
ATOM 608 O O . GLU A 1 73 ? 21.476 6.568 -19.625 1.00 94.94 73 GLU A O 1
ATOM 613 N N . THR A 1 74 ? 20.253 5.430 -18.127 1.00 94.25 74 THR A N 1
ATOM 614 C CA . THR A 1 74 ? 19.785 4.417 -19.076 1.00 94.25 74 THR A CA 1
ATOM 615 C C . THR A 1 74 ? 18.935 5.046 -20.180 1.00 94.25 74 THR A C 1
ATOM 617 O O . THR A 1 74 ? 19.168 4.792 -21.362 1.00 94.25 74 THR A O 1
ATOM 620 N N . LEU A 1 75 ? 17.989 5.920 -19.822 1.00 95.31 75 LEU A N 1
ATOM 621 C CA . LEU A 1 75 ? 17.150 6.627 -20.792 1.00 95.31 75 LEU A CA 1
ATOM 622 C C . LEU A 1 75 ? 17.974 7.581 -21.673 1.00 95.31 75 LEU A C 1
ATOM 624 O O . LEU A 1 75 ? 17.723 7.664 -22.875 1.00 95.31 75 LEU A O 1
ATOM 628 N N . LYS A 1 76 ? 18.987 8.260 -21.114 1.00 94.25 76 LYS A N 1
ATOM 629 C CA . LYS A 1 76 ? 19.927 9.094 -21.884 1.00 94.25 76 LYS A CA 1
ATOM 630 C C . LYS A 1 76 ? 20.706 8.262 -22.906 1.00 94.25 76 LYS A C 1
ATOM 632 O O . LYS A 1 76 ? 20.768 8.665 -24.062 1.00 94.25 76 LYS A O 1
ATOM 637 N N . LYS A 1 77 ? 21.226 7.092 -22.510 1.00 92.62 77 LYS A N 1
ATOM 638 C CA . LYS A 1 77 ? 21.941 6.164 -23.409 1.00 92.62 77 LYS A CA 1
ATOM 639 C C . LYS A 1 77 ? 21.051 5.679 -24.561 1.00 92.62 77 LYS A C 1
ATOM 641 O O . LYS A 1 77 ? 21.495 5.653 -25.707 1.00 92.62 77 LYS A O 1
ATOM 646 N N . ILE A 1 78 ? 19.787 5.352 -24.279 1.00 93.06 78 ILE A N 1
ATOM 647 C CA . ILE A 1 78 ? 18.808 4.973 -25.314 1.00 93.06 78 ILE A CA 1
ATOM 648 C C . ILE A 1 78 ? 18.575 6.136 -26.282 1.00 93.06 78 ILE A C 1
ATOM 650 O O . ILE A 1 78 ? 18.676 5.945 -27.488 1.00 93.06 78 ILE A O 1
ATOM 654 N N . ASN A 1 79 ? 18.338 7.346 -25.770 1.00 93.62 79 ASN A N 1
ATOM 655 C CA . ASN A 1 79 ? 18.100 8.524 -26.609 1.00 93.62 79 ASN A CA 1
ATOM 656 C C . ASN A 1 79 ? 19.319 8.909 -27.463 1.00 93.62 79 ASN A C 1
ATOM 658 O O . ASN A 1 79 ? 19.141 9.384 -28.580 1.00 93.62 79 ASN A O 1
ATOM 662 N N . SER A 1 80 ? 20.545 8.715 -26.959 1.00 92.12 80 SER A N 1
ATOM 663 C CA . SER A 1 80 ? 21.761 8.963 -27.745 1.00 92.12 80 SER A CA 1
ATOM 664 C C . SER A 1 80 ? 21.945 7.959 -28.879 1.00 92.12 80 SER A C 1
ATOM 666 O O . SER A 1 80 ? 22.497 8.313 -29.915 1.00 92.12 80 SER A O 1
ATOM 668 N N . TYR A 1 81 ? 21.486 6.719 -28.689 1.00 90.06 81 TYR A N 1
ATOM 669 C CA . TYR A 1 81 ? 21.563 5.678 -29.711 1.00 90.06 81 TYR A CA 1
ATOM 670 C C . TYR A 1 81 ? 20.422 5.803 -30.734 1.00 90.06 81 TYR A C 1
ATOM 672 O O . TYR A 1 81 ? 20.657 5.698 -31.934 1.00 90.06 81 TYR A O 1
ATOM 680 N N . GLU A 1 82 ? 19.194 6.069 -30.276 1.00 92.00 82 GLU A N 1
ATOM 681 C CA . GLU A 1 82 ? 18.010 6.223 -31.122 1.00 92.00 82 GLU A CA 1
ATOM 682 C C . GLU A 1 82 ? 17.155 7.434 -30.686 1.00 92.00 82 GLU A C 1
ATOM 684 O O . GLU A 1 82 ? 16.309 7.322 -29.789 1.00 92.00 82 GLU A O 1
ATOM 689 N N . PRO A 1 83 ? 17.312 8.596 -31.352 1.00 92.88 83 PRO A N 1
ATOM 690 C 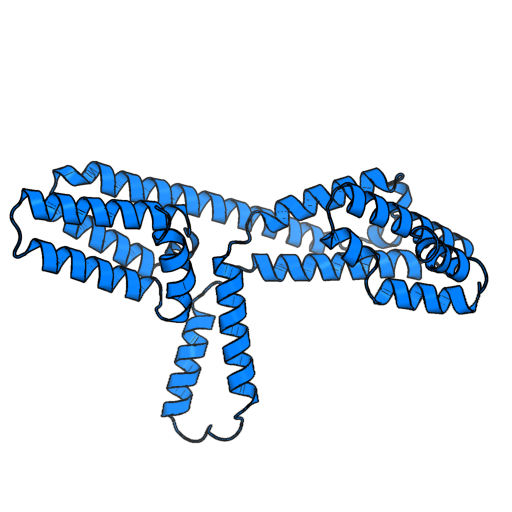CA . PRO A 1 83 ? 16.587 9.822 -31.005 1.00 92.88 83 PRO A CA 1
ATOM 691 C C . PRO A 1 83 ? 15.066 9.731 -31.172 1.00 92.88 83 PRO A C 1
ATOM 693 O O . PRO A 1 83 ? 14.325 10.443 -30.495 1.00 92.88 83 PRO A O 1
ATOM 696 N N . THR A 1 84 ? 14.569 8.839 -32.036 1.00 93.50 84 THR A N 1
ATOM 697 C CA . THR A 1 84 ? 13.123 8.675 -32.275 1.00 93.50 84 THR A CA 1
ATOM 698 C C . THR A 1 84 ? 12.362 8.213 -31.024 1.00 93.50 84 THR A C 1
ATOM 700 O O . THR A 1 84 ? 11.167 8.480 -30.892 1.00 93.50 84 THR A O 1
ATOM 703 N N . LEU A 1 85 ? 13.053 7.600 -30.053 1.00 93.25 85 LEU A N 1
ATOM 704 C CA . LEU A 1 85 ? 12.475 7.117 -28.794 1.00 93.25 85 LEU A CA 1
ATOM 705 C C . LEU A 1 85 ? 12.387 8.190 -27.693 1.00 93.25 85 LEU A C 1
ATOM 707 O O . LEU A 1 85 ? 11.820 7.932 -26.627 1.00 93.25 85 LEU A O 1
ATOM 711 N N . GLN A 1 86 ? 12.883 9.408 -27.937 1.00 94.56 86 GLN A N 1
ATOM 712 C CA . GLN A 1 86 ? 12.949 10.481 -26.937 1.00 94.56 86 GLN A CA 1
ATOM 713 C C . GLN A 1 86 ? 11.588 10.838 -26.323 1.00 94.56 86 GLN A C 1
ATOM 715 O O . GLN A 1 86 ? 11.488 11.099 -25.123 1.00 94.56 86 GLN A O 1
ATOM 720 N N . SER A 1 87 ? 10.520 10.818 -27.124 1.00 95.31 87 SER A N 1
ATOM 721 C CA . SER A 1 87 ? 9.163 11.081 -26.630 1.00 95.31 87 SER A CA 1
ATOM 722 C C . SER A 1 87 ? 8.719 10.029 -25.603 1.00 95.31 87 SER A C 1
ATOM 724 O O . SER A 1 87 ? 8.210 10.368 -24.531 1.00 95.31 87 SER A O 1
ATOM 726 N N . ALA A 1 88 ? 8.990 8.748 -25.877 1.00 95.00 88 ALA A N 1
ATOM 727 C CA . ALA A 1 88 ? 8.644 7.645 -24.985 1.00 95.00 88 ALA A CA 1
ATOM 728 C C . ALA A 1 88 ? 9.442 7.703 -23.673 1.00 95.00 88 ALA A C 1
ATOM 730 O O . ALA A 1 88 ? 8.865 7.564 -22.591 1.00 95.00 88 ALA A O 1
ATOM 731 N N . THR A 1 89 ? 10.749 7.976 -23.746 1.00 95.88 89 THR A N 1
ATOM 732 C CA . THR A 1 89 ? 11.597 8.091 -22.550 1.00 95.88 89 THR A CA 1
ATOM 733 C C . THR A 1 89 ? 11.189 9.276 -21.671 1.00 95.88 89 THR A C 1
ATOM 735 O O . THR A 1 89 ? 11.065 9.128 -20.451 1.00 95.88 89 THR A O 1
ATOM 738 N N . HIS A 1 90 ? 10.888 10.433 -22.275 1.00 95.44 90 HIS A N 1
ATOM 739 C CA . HIS A 1 90 ? 10.380 11.598 -21.553 1.00 95.44 90 HIS A CA 1
ATOM 740 C C . HIS A 1 90 ? 9.028 11.316 -20.883 1.00 95.44 90 HIS A C 1
ATOM 742 O O . HIS A 1 90 ? 8.820 11.682 -19.724 1.00 95.44 90 HIS A O 1
ATOM 748 N N . HIS A 1 91 ? 8.118 10.626 -21.576 1.00 96.19 91 HIS A N 1
ATOM 749 C CA . HIS A 1 91 ? 6.806 10.261 -21.038 1.00 96.19 91 HIS A CA 1
ATOM 750 C C . HIS A 1 91 ? 6.901 9.360 -19.806 1.00 96.19 91 HIS A C 1
ATOM 752 O O . HIS A 1 91 ? 6.221 9.617 -18.810 1.00 96.19 91 HIS A O 1
ATOM 758 N N . ILE A 1 92 ? 7.768 8.340 -19.843 1.00 96.44 92 ILE A N 1
ATOM 759 C CA . ILE A 1 92 ? 8.018 7.449 -18.697 1.00 96.44 92 ILE A CA 1
ATOM 760 C C . ILE A 1 92 ? 8.517 8.266 -17.501 1.00 96.44 92 ILE A C 1
ATOM 762 O O . ILE A 1 92 ? 7.932 8.187 -16.419 1.00 96.44 92 ILE A O 1
ATOM 766 N N . LYS A 1 93 ? 9.533 9.117 -17.709 1.00 94.81 93 LYS A N 1
ATOM 767 C CA . LYS A 1 93 ? 10.084 9.982 -16.654 1.00 94.81 93 LYS A CA 1
ATOM 768 C C . LYS A 1 93 ? 9.013 10.899 -16.059 1.00 94.81 93 LYS A C 1
ATOM 770 O O . LYS A 1 93 ? 8.844 10.950 -14.843 1.00 94.81 93 LYS A O 1
ATOM 775 N N . LYS A 1 94 ? 8.253 11.599 -16.907 1.00 95.25 94 LYS A N 1
ATOM 776 C CA . LYS A 1 94 ? 7.204 12.535 -16.478 1.00 95.25 94 LYS A CA 1
ATOM 777 C C . LYS A 1 94 ? 6.120 11.836 -15.654 1.00 95.25 94 LYS A C 1
ATOM 779 O O . LYS A 1 94 ? 5.725 12.346 -14.604 1.00 95.25 94 LYS A O 1
ATOM 784 N N . LYS A 1 95 ? 5.650 10.667 -16.104 1.00 95.19 95 LYS A N 1
ATOM 785 C CA . LYS A 1 95 ? 4.642 9.875 -15.382 1.00 95.19 95 LYS A CA 1
ATOM 786 C C . LYS A 1 95 ? 5.150 9.389 -14.031 1.00 95.19 95 LYS A C 1
ATOM 788 O O . LYS A 1 95 ? 4.421 9.515 -13.048 1.00 95.19 95 LYS A O 1
ATOM 793 N N . LEU A 1 96 ? 6.382 8.881 -13.975 1.00 95.19 96 LEU A N 1
ATOM 794 C CA . LEU A 1 96 ? 6.995 8.433 -12.728 1.00 95.19 96 LEU A CA 1
ATOM 795 C C . LEU A 1 96 ? 7.079 9.577 -11.710 1.00 95.19 96 LEU A C 1
ATOM 797 O O . LEU A 1 96 ? 6.588 9.430 -10.596 1.00 95.19 96 LEU A O 1
ATOM 801 N N . LEU A 1 97 ? 7.616 10.737 -12.103 1.00 93.19 97 LEU A N 1
ATOM 802 C CA . LEU A 1 97 ? 7.747 11.894 -11.209 1.00 93.19 97 LEU A CA 1
ATOM 803 C C . LEU A 1 97 ? 6.390 12.389 -10.696 1.00 93.19 97 LEU A C 1
ATOM 805 O O . LEU A 1 97 ? 6.236 12.673 -9.510 1.00 93.19 97 LEU A O 1
ATOM 809 N N . SER A 1 98 ? 5.379 12.446 -11.569 1.00 93.56 98 SER A N 1
ATOM 810 C CA . SER A 1 98 ? 4.020 12.810 -11.157 1.00 93.56 98 SER A CA 1
ATOM 811 C C . SER A 1 98 ? 3.442 11.817 -10.147 1.00 93.56 98 SER A C 1
ATOM 813 O O . SER A 1 98 ? 2.762 12.235 -9.210 1.00 93.56 98 SER A O 1
ATOM 815 N N . LYS A 1 99 ? 3.704 10.517 -10.324 1.00 90.56 99 LYS A N 1
ATOM 816 C CA . LYS A 1 99 ? 3.242 9.468 -9.411 1.00 90.56 99 LYS A CA 1
ATOM 817 C C . LYS A 1 99 ? 3.965 9.537 -8.066 1.00 90.56 99 LYS A C 1
ATOM 819 O O . LYS A 1 99 ? 3.293 9.495 -7.043 1.00 90.56 99 LYS A O 1
ATOM 824 N N . LEU A 1 100 ? 5.290 9.695 -8.066 1.00 90.31 100 LEU A N 1
ATOM 825 C CA . LEU A 1 100 ? 6.096 9.848 -6.851 1.00 90.31 100 LEU A CA 1
ATOM 826 C C . LEU A 1 100 ? 5.642 11.058 -6.029 1.00 90.31 100 LEU A C 1
ATOM 828 O O . LEU A 1 100 ? 5.351 10.909 -4.847 1.00 90.31 100 LEU A O 1
ATOM 832 N N . LYS A 1 101 ? 5.442 12.214 -6.672 1.00 90.31 101 LYS A N 1
ATOM 833 C CA . LYS A 1 101 ? 4.930 13.420 -6.005 1.00 90.31 101 LYS A CA 1
ATOM 834 C C . LYS A 1 101 ? 3.547 13.206 -5.380 1.00 90.31 101 LYS A C 1
ATOM 836 O O . LYS A 1 101 ? 3.282 13.673 -4.277 1.00 90.31 101 LYS A O 1
ATOM 841 N N . ALA A 1 102 ? 2.650 12.498 -6.070 1.00 87.62 102 ALA A N 1
ATOM 842 C CA . ALA A 1 102 ? 1.333 12.179 -5.521 1.00 87.62 102 ALA A CA 1
ATOM 843 C C . ALA A 1 102 ? 1.425 11.275 -4.277 1.00 87.62 102 ALA A C 1
ATOM 845 O O . ALA A 1 102 ? 0.676 11.481 -3.324 1.00 87.62 102 ALA A O 1
ATOM 846 N N . LEU A 1 103 ? 2.351 10.309 -4.271 1.00 84.12 103 LEU A N 1
ATOM 847 C CA . LEU A 1 103 ? 2.603 9.436 -3.120 1.00 84.12 103 LEU A CA 1
ATOM 848 C C . LEU A 1 103 ? 3.222 10.200 -1.943 1.00 84.12 103 LEU A C 1
ATOM 850 O O . LEU A 1 103 ? 2.801 10.008 -0.808 1.00 84.12 103 LEU A O 1
ATOM 854 N N . GLU A 1 104 ? 4.169 11.101 -2.201 1.00 85.69 104 GLU A N 1
ATOM 855 C CA . GLU A 1 104 ? 4.766 11.964 -1.172 1.00 85.69 104 GLU A CA 1
ATOM 856 C C . GLU A 1 104 ? 3.730 12.880 -0.515 1.00 85.69 104 GLU A C 1
ATOM 858 O O . GLU A 1 104 ? 3.664 12.951 0.711 1.00 85.69 104 GLU A O 1
ATOM 863 N N . ASN A 1 105 ? 2.872 13.523 -1.312 1.00 86.88 105 ASN A N 1
ATOM 864 C CA . ASN A 1 105 ? 1.791 14.362 -0.792 1.00 86.88 105 ASN A CA 1
ATOM 865 C C . ASN A 1 105 ? 0.819 13.564 0.086 1.00 86.88 105 ASN A C 1
ATOM 867 O O . ASN A 1 105 ? 0.362 14.058 1.115 1.00 86.88 105 ASN A O 1
ATOM 871 N N . TYR A 1 106 ? 0.498 12.334 -0.319 1.00 81.81 106 TYR A N 1
ATOM 872 C CA . TYR A 1 106 ? -0.370 11.451 0.452 1.00 81.81 106 TYR A CA 1
ATOM 873 C C . TYR A 1 106 ? 0.269 11.047 1.787 1.00 81.81 106 TYR A C 1
ATOM 875 O O . TYR A 1 106 ? -0.371 11.131 2.833 1.00 81.81 106 TYR A O 1
ATOM 883 N N . GLU A 1 107 ? 1.546 10.666 1.782 1.00 79.50 107 GLU A N 1
ATOM 884 C CA . GLU A 1 107 ? 2.275 10.326 3.008 1.00 79.50 107 GLU A CA 1
ATOM 885 C C . GLU A 1 107 ? 2.395 11.508 3.967 1.00 79.50 107 GLU A C 1
ATOM 887 O O . GLU A 1 107 ? 2.239 11.336 5.175 1.00 79.50 107 GLU A O 1
ATOM 892 N N . GLU A 1 108 ? 2.637 12.708 3.441 1.00 84.38 108 GLU A N 1
ATOM 893 C CA . GLU A 1 108 ? 2.685 13.930 4.238 1.00 84.38 108 GLU A CA 1
ATOM 894 C C . GLU A 1 108 ? 1.315 14.259 4.843 1.00 84.38 108 GLU A C 1
ATOM 896 O O . GLU A 1 108 ? 1.221 14.558 6.033 1.00 84.38 108 GLU A O 1
ATOM 901 N N . TYR A 1 109 ? 0.234 14.109 4.074 1.00 83.12 109 TYR A N 1
ATOM 902 C CA . TYR A 1 109 ? -1.131 14.256 4.580 1.00 83.12 109 TYR A CA 1
ATOM 903 C C . TYR A 1 109 ? -1.421 13.295 5.746 1.00 83.12 109 TYR A C 1
ATOM 905 O O . TYR A 1 109 ? -1.883 13.722 6.807 1.00 83.12 109 TYR A O 1
ATOM 913 N N . ILE A 1 110 ? -1.079 12.010 5.598 1.00 74.81 110 ILE A N 1
ATOM 914 C CA . ILE A 1 110 ? -1.240 11.011 6.666 1.00 74.81 110 ILE A CA 1
ATOM 915 C C . ILE A 1 110 ? -0.360 11.341 7.881 1.00 74.81 110 ILE A C 1
ATOM 917 O O . ILE A 1 110 ? -0.811 11.217 9.023 1.00 74.81 110 ILE A O 1
ATOM 921 N N . ARG A 1 111 ? 0.881 11.796 7.666 1.00 78.38 111 ARG A N 1
ATOM 922 C CA . ARG A 1 111 ? 1.788 12.220 8.743 1.00 78.38 111 ARG A CA 1
ATOM 923 C C . ARG A 1 111 ? 1.189 13.377 9.539 1.00 78.38 111 ARG A C 1
ATOM 925 O O . ARG A 1 111 ? 1.144 13.304 10.763 1.00 78.38 111 ARG A O 1
ATOM 932 N N . GLN A 1 112 ? 0.657 14.393 8.864 1.00 82.38 112 GLN A N 1
ATOM 933 C CA . GLN A 1 112 ? 0.005 15.534 9.508 1.00 82.38 112 GLN A CA 1
ATOM 934 C C . GLN A 1 112 ? -1.242 15.129 10.296 1.00 82.38 112 GLN A C 1
ATOM 936 O O . GLN A 1 112 ? -1.435 15.616 11.410 1.00 82.38 112 GLN A O 1
ATOM 941 N N . LEU A 1 113 ? -2.074 14.229 9.760 1.00 74.69 113 LEU A N 1
ATOM 942 C CA . LEU A 1 113 ? -3.225 13.690 10.489 1.00 74.69 113 LEU A CA 1
ATOM 943 C C . LEU A 1 113 ? -2.797 12.978 11.777 1.00 74.69 113 LEU A C 1
ATOM 945 O O . LEU A 1 113 ? -3.369 13.233 12.836 1.00 74.69 113 LEU A O 1
ATOM 949 N N . ASN A 1 114 ? -1.767 12.132 11.708 1.00 71.56 114 ASN A N 1
ATOM 950 C CA . ASN A 1 114 ? -1.245 11.426 12.878 1.00 71.56 114 ASN A CA 1
ATOM 951 C C . ASN A 1 114 ? -0.659 12.388 13.922 1.00 71.56 114 ASN A C 1
ATOM 953 O O . ASN A 1 114 ? -0.931 12.225 15.110 1.00 71.56 114 ASN A O 1
ATOM 957 N N . THR A 1 115 ? 0.090 13.412 13.501 1.00 77.25 115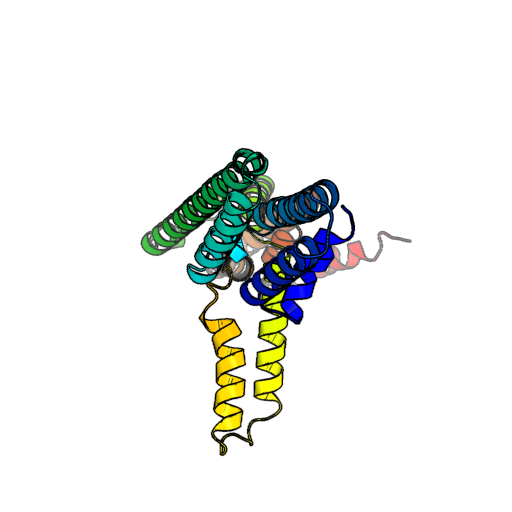 THR A N 1
ATOM 958 C CA . THR A 1 115 ? 0.636 14.433 14.409 1.00 77.25 115 THR A CA 1
ATOM 959 C C . THR A 1 115 ? -0.473 15.253 15.066 1.00 77.25 115 THR A C 1
ATOM 961 O O . THR A 1 115 ? -0.425 15.493 16.268 1.00 77.25 115 THR A O 1
ATOM 964 N N . LYS A 1 116 ? -1.514 15.643 14.317 1.00 75.38 116 LYS A N 1
ATOM 965 C CA . LYS A 1 116 ? -2.687 16.334 14.880 1.00 75.38 116 LYS A CA 1
ATOM 966 C C . LYS A 1 116 ? -3.424 15.462 15.894 1.00 75.38 116 LYS A C 1
ATOM 968 O O . LYS A 1 116 ? -3.797 15.959 16.948 1.00 75.38 116 LYS A O 1
ATOM 973 N N . ALA A 1 117 ? -3.598 14.172 15.606 1.00 66.31 117 ALA A N 1
ATOM 974 C CA . ALA A 1 117 ? -4.215 13.231 16.536 1.00 66.31 117 ALA A CA 1
ATOM 975 C C . ALA A 1 117 ? -3.392 13.056 17.827 1.00 66.31 117 ALA A C 1
ATOM 977 O O . ALA A 1 117 ? -3.973 12.989 18.905 1.00 66.31 117 ALA A O 1
ATOM 978 N N . LEU A 1 118 ? -2.058 13.027 17.726 1.00 67.50 118 LEU A N 1
ATOM 979 C CA . LEU A 1 118 ? -1.156 12.932 18.879 1.00 67.50 118 LEU A CA 1
ATOM 980 C C . LEU A 1 118 ? -1.137 14.229 19.708 1.00 67.50 118 LEU A C 1
ATOM 982 O O . LEU A 1 118 ? -1.162 14.187 20.933 1.00 67.50 118 LEU A O 1
ATOM 986 N N . ASN A 1 119 ? -1.137 15.390 19.052 1.00 64.19 119 ASN A N 1
ATOM 987 C CA . ASN A 1 119 ? -1.136 16.690 19.730 1.00 64.19 119 ASN A CA 1
ATOM 988 C C . ASN A 1 119 ? -2.496 17.014 20.369 1.00 64.19 119 ASN A C 1
ATOM 990 O O . ASN A 1 119 ? -2.551 17.692 21.391 1.00 64.19 119 ASN A O 1
ATOM 994 N N . ASN A 1 120 ? -3.586 16.481 19.812 1.00 59.12 120 ASN A N 1
ATOM 995 C CA . ASN A 1 120 ? -4.931 16.572 20.375 1.00 59.12 120 ASN A CA 1
ATOM 996 C C . ASN A 1 120 ? -5.213 15.477 21.420 1.00 59.12 120 ASN A C 1
ATOM 998 O O . ASN A 1 120 ? -6.370 15.103 21.611 1.00 59.12 120 ASN A O 1
ATOM 1002 N N . HIS A 1 121 ? -4.199 15.004 22.157 1.00 51.75 121 HIS A N 1
ATOM 1003 C CA . HIS A 1 121 ? -4.389 14.368 23.467 1.00 51.75 121 HIS A CA 1
ATOM 1004 C C . HIS A 1 121 ? -4.932 15.393 24.483 1.00 51.75 121 HIS A C 1
ATOM 1006 O O . HIS A 1 121 ? -4.337 15.676 25.518 1.00 51.75 121 HIS A O 1
ATOM 1012 N N . THR A 1 122 ? -6.065 16.009 24.166 1.00 50.56 122 THR A N 1
ATOM 1013 C CA . THR A 1 122 ? -6.793 16.896 25.051 1.00 50.56 122 THR A CA 1
ATOM 1014 C C . THR A 1 122 ? -7.709 16.048 25.922 1.00 50.56 122 THR A C 1
ATOM 1016 O O . THR A 1 122 ? -8.262 15.034 25.492 1.00 50.56 122 THR A O 1
ATOM 1019 N N . HIS A 1 123 ? -7.886 16.494 27.162 1.00 48.41 123 HIS A N 1
ATOM 1020 C CA . HIS A 1 123 ? -8.822 15.992 28.173 1.00 48.41 123 HIS A CA 1
ATOM 1021 C C . HIS A 1 123 ? -10.216 15.561 27.653 1.00 48.41 123 HIS A C 1
ATOM 1023 O O . HIS A 1 123 ? -10.906 14.808 28.334 1.00 48.41 123 HIS A O 1
ATOM 1029 N N . MET A 1 124 ? -10.623 15.994 26.455 1.00 49.62 124 MET A N 1
ATOM 1030 C CA . MET A 1 124 ? -11.871 15.633 25.781 1.00 49.62 124 MET A CA 1
ATOM 1031 C C . MET A 1 124 ? -12.053 14.131 25.525 1.00 49.62 124 MET A C 1
ATOM 1033 O O . MET A 1 124 ? -13.155 13.628 25.719 1.00 49.62 124 MET A O 1
ATOM 1037 N N . ALA A 1 125 ? -11.005 13.383 25.161 1.00 53.19 125 ALA A N 1
ATOM 1038 C CA . ALA A 1 125 ? -11.145 11.949 24.861 1.00 53.19 125 ALA A CA 1
ATOM 1039 C C . ALA A 1 125 ? -11.550 11.098 26.086 1.00 53.19 125 ALA A C 1
ATOM 1041 O O . ALA A 1 125 ? -12.079 10.002 25.934 1.00 53.19 125 ALA A O 1
ATOM 1042 N N . LEU A 1 126 ? -11.320 11.604 27.304 1.00 54.16 126 LEU A N 1
ATOM 1043 C CA . LEU A 1 126 ? -11.735 10.955 28.553 1.00 54.16 126 LEU A CA 1
ATOM 1044 C C . LEU A 1 126 ? -13.173 11.309 28.964 1.00 54.16 126 LEU A C 1
ATOM 1046 O O . LEU A 1 126 ? -13.730 10.643 29.832 1.00 54.16 126 LEU A O 1
ATOM 1050 N N . ILE A 1 127 ? -13.757 12.351 28.366 1.00 54.19 127 ILE A N 1
ATOM 1051 C CA . ILE A 1 127 ? -15.074 12.896 28.729 1.00 54.19 127 ILE A CA 1
ATOM 1052 C C . ILE A 1 127 ? -16.137 12.493 27.697 1.00 54.19 127 ILE A C 1
ATOM 1054 O O . ILE A 1 127 ? -17.304 12.328 28.045 1.00 54.19 127 ILE A O 1
ATOM 1058 N N . THR A 1 128 ? -15.746 12.302 26.437 1.00 64.38 128 THR A N 1
ATOM 1059 C CA . THR A 1 128 ? -16.673 11.964 25.359 1.00 64.38 128 THR A CA 1
ATOM 1060 C C . THR A 1 128 ? -16.945 10.457 25.290 1.00 64.38 128 THR A C 1
ATOM 1062 O O . THR A 1 128 ? -16.024 9.648 25.167 1.00 64.38 128 THR A O 1
ATOM 1065 N N . ASP A 1 129 ? -18.221 10.072 25.333 1.00 76.50 129 ASP A N 1
ATOM 1066 C CA . ASP A 1 129 ? -18.662 8.695 25.085 1.00 76.50 129 ASP A CA 1
ATOM 1067 C C . ASP A 1 129 ? -18.856 8.448 23.592 1.00 76.50 129 ASP A C 1
ATOM 1069 O O . ASP A 1 129 ? -19.532 9.224 22.915 1.00 76.50 129 ASP A O 1
ATOM 1073 N N . ILE A 1 130 ? -18.340 7.323 23.086 1.00 83.81 130 ILE A N 1
ATOM 1074 C CA . ILE A 1 130 ? -18.480 6.947 21.671 1.00 83.81 130 ILE A CA 1
ATOM 1075 C C . ILE A 1 130 ? -19.939 6.913 21.193 1.00 83.81 130 ILE A C 1
ATOM 1077 O O . ILE A 1 130 ? -20.211 7.232 20.043 1.00 83.81 130 ILE A O 1
ATOM 1081 N N . ILE A 1 131 ? -20.886 6.592 22.079 1.00 82.38 131 ILE A N 1
ATOM 1082 C CA . ILE A 1 131 ? -22.321 6.564 21.759 1.00 82.38 131 ILE A CA 1
ATOM 1083 C C . ILE A 1 131 ? -22.865 7.979 21.481 1.00 82.38 131 ILE A C 1
ATOM 1085 O O . ILE A 1 131 ? -23.853 8.124 20.772 1.00 82.38 131 ILE A O 1
ATOM 1089 N N . ASN A 1 132 ? -22.247 9.036 22.010 1.00 83.56 132 ASN A N 1
ATOM 1090 C CA . ASN A 1 132 ? -22.684 10.404 21.725 1.00 83.56 132 ASN A CA 1
ATOM 1091 C C . ASN A 1 132 ? -22.179 10.878 20.354 1.00 83.56 132 ASN A C 1
ATOM 1093 O O . ASN A 1 132 ? -22.919 11.533 19.627 1.00 83.56 132 ASN A O 1
ATOM 1097 N N . GLU A 1 133 ? -20.950 10.508 19.986 1.00 83.88 133 GLU A N 1
ATOM 1098 C CA . GLU A 1 133 ? -20.328 10.877 18.702 1.00 83.88 133 GLU A CA 1
ATOM 1099 C C . GLU A 1 133 ? -20.811 9.998 17.542 1.00 83.88 133 GLU A C 1
ATOM 1101 O O . GLU A 1 133 ? -20.975 10.450 16.411 1.00 83.88 133 GLU A O 1
ATOM 1106 N N . CYS A 1 134 ? -21.049 8.718 17.817 1.00 87.00 134 CYS A N 1
ATOM 1107 C CA . CYS A 1 134 ? -21.585 7.736 16.886 1.00 87.00 134 CYS A CA 1
ATOM 1108 C C . CYS A 1 134 ? -22.784 7.040 17.545 1.00 87.00 134 CYS A C 1
ATOM 1110 O O . CYS A 1 134 ? -22.633 5.987 18.163 1.00 87.00 134 CYS A O 1
ATOM 1112 N N . PRO A 1 135 ? -23.996 7.610 17.422 1.00 87.25 135 PRO A N 1
ATOM 1113 C CA . PRO A 1 135 ? -25.177 7.074 18.098 1.00 87.25 135 PRO A CA 1
ATOM 1114 C C . PRO A 1 135 ? -25.601 5.696 17.607 1.00 87.25 135 PRO A C 1
ATOM 1116 O O . PRO A 1 135 ? -26.207 4.932 18.359 1.00 87.25 135 PRO A O 1
ATOM 1119 N N . THR A 1 136 ? -25.306 5.378 16.346 1.00 93.56 136 THR A N 1
ATOM 1120 C CA . THR A 1 136 ? -25.733 4.132 15.716 1.00 93.56 136 THR A CA 1
ATOM 1121 C C . THR A 1 136 ? -24.533 3.241 15.377 1.00 93.56 136 THR A C 1
ATOM 1123 O O . THR A 1 136 ? -23.547 3.728 14.813 1.00 93.56 136 THR A O 1
ATOM 1126 N N . PRO A 1 137 ? -24.616 1.926 15.662 1.00 94.06 137 PRO A N 1
ATOM 1127 C CA . PRO A 1 137 ? -23.552 0.980 15.329 1.00 94.06 137 PRO A CA 1
ATOM 1128 C C . PRO A 1 137 ? -23.208 0.948 13.835 1.00 94.06 137 PRO A C 1
ATOM 1130 O O . PRO A 1 137 ? -22.037 0.842 13.472 1.00 94.06 137 PRO A O 1
ATOM 1133 N N . ILE A 1 138 ? -24.213 1.118 12.968 1.00 94.81 138 ILE A N 1
ATOM 1134 C CA . ILE A 1 138 ? -24.026 1.183 11.514 1.00 94.81 138 ILE A CA 1
ATOM 1135 C C . ILE A 1 138 ? -23.179 2.385 11.092 1.00 94.81 138 ILE A C 1
ATOM 1137 O O . ILE A 1 138 ? -22.273 2.231 10.277 1.00 94.81 138 ILE A O 1
ATOM 1141 N N . LEU A 1 139 ? -23.414 3.570 11.666 1.00 94.50 139 LEU A N 1
ATOM 1142 C CA . LEU A 1 139 ? -22.624 4.755 11.334 1.00 94.50 139 LEU A CA 1
ATOM 1143 C C . LEU A 1 139 ? -21.165 4.550 11.745 1.00 94.50 139 LEU A C 1
ATOM 1145 O O . LEU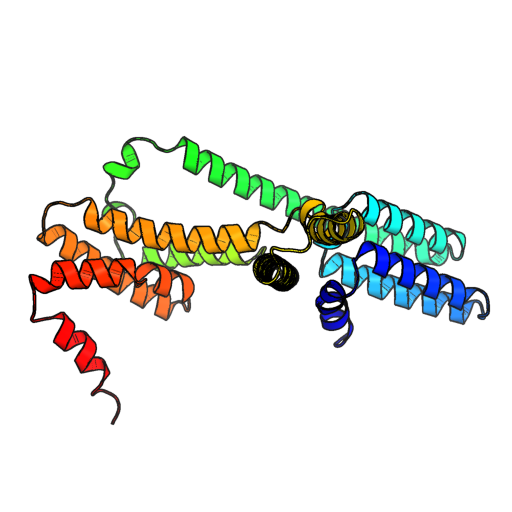 A 1 139 ? -20.258 4.855 10.975 1.00 94.50 139 LEU A O 1
ATOM 1149 N N . PHE A 1 140 ? -20.933 3.974 12.924 1.00 94.75 140 PHE A N 1
ATOM 1150 C CA . PHE A 1 140 ? -19.585 3.643 13.375 1.00 94.75 140 PHE A CA 1
ATOM 1151 C C . PHE A 1 140 ? -18.893 2.646 12.438 1.00 94.75 140 PHE A C 1
ATOM 1153 O O . PHE A 1 140 ? -17.755 2.880 12.030 1.00 94.75 140 PHE A O 1
ATOM 1160 N N . ALA A 1 141 ? -19.588 1.584 12.023 1.00 95.75 141 ALA A N 1
ATOM 1161 C CA . ALA A 1 141 ? -19.067 0.608 11.069 1.00 95.75 141 ALA A CA 1
ATOM 1162 C C . ALA A 1 141 ? -18.750 1.233 9.698 1.00 95.75 141 ALA A C 1
ATOM 1164 O O . ALA A 1 141 ? -17.706 0.944 9.107 1.00 95.75 141 ALA A O 1
ATOM 1165 N N . GLN A 1 142 ? -19.598 2.139 9.206 1.00 95.44 142 GLN A N 1
ATOM 1166 C CA . GLN A 1 142 ? -19.348 2.892 7.975 1.00 95.44 142 GLN A CA 1
ATOM 1167 C C . GLN A 1 142 ? -18.096 3.767 8.096 1.00 95.44 142 GLN A C 1
ATOM 1169 O O . GLN A 1 142 ? -17.226 3.709 7.227 1.00 95.44 142 GLN A O 1
ATOM 1174 N N . GLN A 1 143 ? -17.952 4.522 9.190 1.00 94.50 143 GLN A N 1
ATOM 1175 C CA . GLN A 1 143 ? -16.768 5.359 9.415 1.00 94.50 143 GLN A CA 1
ATOM 1176 C C . GLN A 1 143 ? -15.486 4.528 9.515 1.00 94.50 143 GLN A C 1
ATOM 1178 O O . GLN A 1 143 ? -14.486 4.864 8.879 1.00 94.50 143 GLN A O 1
ATOM 1183 N N . LEU A 1 144 ? -15.514 3.409 10.244 1.00 93.94 144 LEU A N 1
ATOM 1184 C CA . LEU A 1 144 ? -14.384 2.482 10.290 1.00 93.94 144 LEU A CA 1
ATOM 1185 C C . LEU A 1 144 ? -14.027 1.958 8.897 1.00 93.94 144 LEU A C 1
ATOM 1187 O O . LEU A 1 144 ? -12.851 1.915 8.545 1.00 93.94 144 LEU A O 1
ATOM 1191 N N . THR A 1 145 ? -15.029 1.627 8.086 1.00 93.75 145 THR A N 1
ATOM 1192 C CA . THR A 1 145 ? -14.827 1.142 6.715 1.00 93.75 145 THR A CA 1
ATOM 1193 C C . THR A 1 145 ? -14.174 2.199 5.830 1.00 93.75 145 THR A C 1
ATOM 1195 O O . THR A 1 145 ? -13.222 1.886 5.119 1.00 93.75 145 THR A O 1
ATOM 1198 N N . HIS A 1 146 ? -14.600 3.461 5.915 1.00 90.94 146 HIS A N 1
ATOM 1199 C CA . HIS A 1 146 ? -13.942 4.555 5.196 1.00 90.94 146 HIS A CA 1
ATOM 1200 C C . HIS A 1 146 ? -12.468 4.696 5.596 1.00 90.94 146 HIS A C 1
ATOM 1202 O O . HIS A 1 146 ? -11.594 4.723 4.729 1.00 90.94 146 HIS A O 1
ATOM 1208 N N . ILE A 1 147 ? -12.182 4.701 6.902 1.00 89.88 147 ILE A N 1
ATOM 1209 C CA . ILE A 1 147 ? -10.810 4.803 7.416 1.00 89.88 147 ILE A CA 1
ATOM 1210 C C . ILE A 1 147 ? -9.958 3.617 6.950 1.00 89.88 147 ILE A C 1
ATOM 1212 O O . ILE A 1 147 ? -8.790 3.789 6.596 1.00 89.88 147 ILE A O 1
ATOM 1216 N N . GLU A 1 148 ? -10.510 2.406 6.963 1.00 89.38 148 GLU A N 1
ATOM 1217 C CA . GLU A 1 148 ? -9.788 1.214 6.537 1.00 89.38 148 GLU A CA 1
ATOM 1218 C C . GLU A 1 148 ? -9.458 1.210 5.053 1.00 89.38 148 GLU A C 1
ATOM 1220 O O . GLU A 1 148 ? -8.316 0.920 4.698 1.00 89.38 148 GLU A O 1
ATOM 1225 N N . LEU A 1 149 ? -10.418 1.557 4.195 1.00 88.12 149 LEU A N 1
ATOM 1226 C CA . LEU A 1 149 ? -10.195 1.620 2.752 1.00 88.12 149 LEU A CA 1
ATOM 1227 C C . LEU A 1 149 ? -9.098 2.629 2.403 1.00 88.12 149 LEU A C 1
ATOM 1229 O O . LEU A 1 149 ? -8.221 2.328 1.589 1.00 88.12 149 LEU A O 1
ATOM 1233 N N . ASP A 1 150 ? -9.088 3.784 3.069 1.00 83.75 150 ASP A N 1
ATOM 1234 C CA . ASP A 1 150 ? -8.036 4.783 2.888 1.00 83.75 150 ASP A CA 1
ATOM 1235 C C . ASP A 1 150 ? -6.667 4.256 3.344 1.00 83.75 150 ASP A C 1
ATOM 1237 O O . ASP A 1 150 ? -5.666 4.435 2.646 1.00 83.75 150 ASP A O 1
ATOM 1241 N N . ARG A 1 151 ? -6.601 3.538 4.473 1.00 82.12 151 ARG A N 1
ATOM 1242 C CA . ARG A 1 151 ? -5.345 2.957 4.983 1.00 82.12 151 ARG A CA 1
ATOM 1243 C C . ARG A 1 151 ? -4.847 1.752 4.179 1.00 82.12 151 ARG A C 1
ATOM 1245 O O . ARG A 1 151 ? -3.638 1.541 4.142 1.00 82.12 151 ARG A O 1
ATOM 1252 N N . LEU A 1 152 ? -5.737 0.988 3.542 1.00 83.00 152 LEU A N 1
ATOM 1253 C CA . LEU A 1 152 ? -5.396 -0.154 2.682 1.00 83.00 152 LEU A CA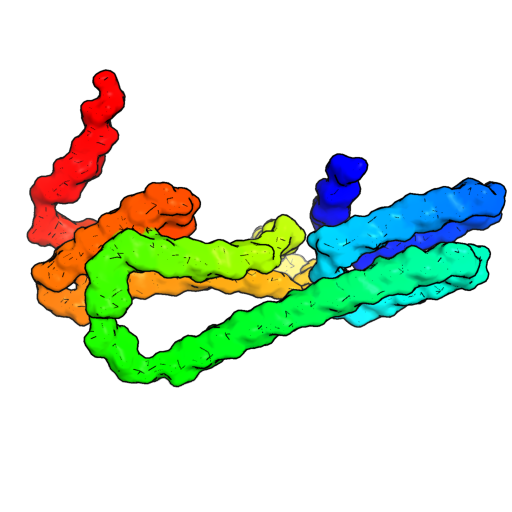 1
ATOM 1254 C C . LEU A 1 152 ? -4.880 0.283 1.310 1.00 83.00 152 LEU A C 1
ATOM 1256 O O . LEU A 1 152 ? -3.974 -0.341 0.767 1.00 83.00 152 LEU A O 1
ATOM 1260 N N . LYS A 1 153 ? -5.426 1.370 0.756 1.00 81.38 153 LYS A N 1
ATOM 1261 C CA . LYS A 1 153 ? -5.082 1.898 -0.573 1.00 81.38 153 LYS A CA 1
ATOM 1262 C C . LYS A 1 153 ? -3.577 2.029 -0.875 1.00 81.38 153 LYS A C 1
ATOM 1264 O O . LYS A 1 153 ? -3.205 1.734 -2.012 1.00 81.38 153 LYS A O 1
ATOM 1269 N N . PRO A 1 154 ? -2.713 2.508 0.042 1.00 75.62 154 PRO A N 1
ATOM 1270 C CA . PRO A 1 154 ? -1.281 2.609 -0.228 1.00 75.62 154 PRO A CA 1
ATOM 1271 C C . PRO A 1 154 ? -0.531 1.273 -0.149 1.00 75.62 154 PRO A C 1
ATOM 1273 O O . PRO A 1 154 ? 0.583 1.218 -0.655 1.00 75.62 154 PRO A O 1
ATOM 1276 N N . ILE A 1 155 ? -1.107 0.224 0.452 1.00 80.31 155 ILE A N 1
ATOM 1277 C CA . ILE A 1 155 ? -0.404 -1.039 0.699 1.00 80.31 155 ILE A CA 1
ATOM 1278 C C . ILE A 1 155 ? -0.250 -1.810 -0.612 1.00 80.31 155 ILE A C 1
ATOM 1280 O O . ILE A 1 155 ? -1.205 -2.378 -1.148 1.00 80.31 155 ILE A O 1
ATOM 1284 N N . GLY A 1 156 ? 0.977 -1.838 -1.121 1.00 79.25 156 GLY A N 1
ATOM 1285 C CA . GLY A 1 156 ? 1.357 -2.627 -2.288 1.00 79.25 156 GLY A CA 1
ATOM 1286 C C . GLY A 1 156 ? 1.705 -4.082 -1.954 1.00 79.25 156 GLY A C 1
ATOM 1287 O O . GLY A 1 156 ? 2.102 -4.420 -0.837 1.00 79.25 156 GLY A O 1
ATOM 1288 N N . ALA A 1 157 ? 1.619 -4.971 -2.948 1.00 81.50 157 ALA A N 1
ATOM 1289 C CA . ALA A 1 157 ? 2.057 -6.365 -2.801 1.00 81.50 157 ALA A CA 1
ATOM 1290 C C . ALA A 1 157 ? 3.570 -6.471 -2.527 1.00 81.50 157 ALA A C 1
ATOM 1292 O O . ALA A 1 157 ? 4.037 -7.408 -1.880 1.00 81.50 157 ALA A O 1
ATOM 1293 N N . GLU A 1 158 ? 4.341 -5.488 -2.991 1.00 81.75 158 GLU A N 1
ATOM 1294 C CA . GLU A 1 158 ? 5.760 -5.337 -2.701 1.00 81.75 158 GLU A CA 1
ATOM 1295 C C . GLU A 1 158 ? 6.042 -5.173 -1.203 1.00 81.75 158 GLU A C 1
ATOM 1297 O O . GLU A 1 158 ? 7.079 -5.648 -0.742 1.00 81.75 158 GLU A O 1
ATOM 1302 N N . GLU A 1 159 ? 5.125 -4.577 -0.433 1.00 77.56 159 GLU A N 1
ATOM 1303 C CA . GLU A 1 159 ? 5.291 -4.411 1.015 1.00 77.56 159 GLU A CA 1
ATOM 1304 C C . GLU A 1 159 ? 5.199 -5.752 1.737 1.00 77.56 159 GLU A C 1
ATOM 1306 O O . GLU A 1 159 ? 5.973 -6.025 2.652 1.00 77.56 159 GLU A O 1
ATOM 1311 N N . LEU A 1 160 ? 4.285 -6.621 1.293 1.00 81.38 160 LEU A N 1
ATOM 1312 C CA . LEU A 1 160 ? 4.111 -7.962 1.852 1.00 81.38 160 LEU A CA 1
ATOM 1313 C C . LEU A 1 160 ? 5.370 -8.807 1.645 1.00 81.38 160 LEU A C 1
ATOM 1315 O O . LEU A 1 160 ? 5.821 -9.494 2.560 1.00 81.38 160 LEU A O 1
ATOM 1319 N N . ILE A 1 161 ? 5.970 -8.714 0.456 1.00 81.88 161 ILE A N 1
ATOM 1320 C CA . ILE A 1 161 ? 7.230 -9.393 0.147 1.00 81.88 161 ILE A CA 1
ATOM 1321 C C . ILE A 1 161 ? 8.373 -8.843 0.995 1.00 81.88 161 ILE A C 1
ATOM 1323 O O . ILE A 1 161 ? 9.142 -9.616 1.559 1.00 81.88 161 ILE A O 1
ATOM 1327 N N . GLN A 1 162 ? 8.483 -7.521 1.120 1.00 77.00 162 GLN A N 1
ATOM 1328 C CA . GLN A 1 162 ? 9.515 -6.908 1.955 1.00 77.00 162 GLN A CA 1
ATOM 1329 C C . GLN A 1 162 ? 9.371 -7.312 3.426 1.00 77.00 162 GLN A C 1
ATOM 1331 O O . GLN A 1 162 ? 10.366 -7.668 4.055 1.00 77.00 162 GLN A O 1
ATOM 1336 N N . TYR A 1 163 ? 8.143 -7.323 3.952 1.00 77.69 163 TYR A N 1
ATOM 1337 C CA . TYR A 1 163 ? 7.855 -7.786 5.306 1.00 77.69 163 TYR A CA 1
ATOM 1338 C C . TYR A 1 163 ? 8.254 -9.251 5.501 1.00 77.69 163 TYR A C 1
ATOM 1340 O O . TYR A 1 163 ? 8.880 -9.591 6.504 1.00 77.69 163 TYR A O 1
ATOM 1348 N N . TYR A 1 164 ? 7.940 -10.110 4.529 1.00 80.00 164 TYR A N 1
ATOM 1349 C CA . TYR A 1 164 ? 8.321 -11.519 4.558 1.00 80.00 164 TYR A CA 1
ATOM 1350 C C . TYR A 1 164 ? 9.846 -11.709 4.556 1.00 80.00 164 TYR A C 1
ATOM 1352 O O . TYR A 1 164 ? 10.363 -12.424 5.410 1.00 80.00 164 TYR A O 1
ATOM 1360 N N . ILE A 1 165 ? 10.579 -11.014 3.676 1.00 77.69 165 ILE A N 1
ATOM 1361 C CA . ILE A 1 165 ? 12.055 -11.043 3.647 1.00 77.69 165 ILE A CA 1
ATOM 1362 C C . ILE A 1 165 ? 12.628 -10.595 4.995 1.00 77.69 165 ILE A C 1
ATOM 1364 O O . ILE A 1 165 ? 13.494 -11.264 5.550 1.00 77.69 165 ILE A O 1
ATOM 1368 N N . MET A 1 166 ? 12.117 -9.489 5.546 1.00 74.94 166 MET A N 1
ATOM 1369 C CA . MET A 1 166 ? 12.552 -8.979 6.846 1.00 74.94 166 MET A CA 1
ATOM 1370 C C . MET A 1 166 ? 12.319 -10.008 7.957 1.00 74.94 166 MET A C 1
ATOM 1372 O O . MET A 1 166 ? 13.199 -10.228 8.786 1.00 74.94 166 MET A O 1
ATOM 1376 N N . LYS A 1 167 ? 11.152 -10.662 7.970 1.00 75.38 167 LYS A N 1
ATOM 1377 C CA . LYS A 1 167 ? 10.830 -11.717 8.935 1.00 75.38 167 LYS A CA 1
ATOM 1378 C C . LYS A 1 167 ? 11.791 -12.899 8.845 1.00 75.38 167 LYS A C 1
ATOM 1380 O O . LYS A 1 167 ? 12.313 -13.299 9.881 1.00 75.38 167 LYS A O 1
ATOM 1385 N N . LEU A 1 168 ? 12.078 -13.384 7.637 1.00 77.69 168 LEU A N 1
ATOM 1386 C CA . LEU A 1 168 ? 13.044 -14.465 7.424 1.00 77.69 168 LEU A CA 1
ATOM 1387 C C . LEU A 1 168 ? 14.435 -14.100 7.957 1.00 77.69 168 LEU A C 1
ATOM 1389 O O . LEU A 1 168 ? 15.022 -14.867 8.714 1.00 77.69 168 LEU A O 1
ATOM 1393 N N . SER A 1 169 ? 14.937 -12.901 7.644 1.00 72.81 169 SER A N 1
ATOM 1394 C CA . SER A 1 169 ? 16.254 -12.456 8.125 1.00 72.81 169 SER A CA 1
ATOM 1395 C C . SER A 1 169 ? 16.328 -12.353 9.653 1.00 72.81 169 SER A C 1
ATOM 1397 O O . SER A 1 169 ? 17.371 -12.631 10.244 1.00 72.81 169 SER A O 1
ATOM 1399 N N . LEU A 1 170 ? 15.231 -11.960 10.309 1.00 72.69 170 LEU A N 1
ATOM 1400 C CA . LEU A 1 170 ? 15.158 -11.906 11.772 1.00 72.69 170 LEU A CA 1
ATOM 1401 C C . LEU A 1 170 ? 15.147 -13.306 12.402 1.00 72.69 170 LEU A C 1
ATOM 1403 O O . LEU A 1 170 ? 15.775 -13.505 13.440 1.00 72.69 170 LEU A O 1
ATOM 1407 N N . GLU A 1 171 ? 14.456 -14.267 11.791 1.00 76.38 171 GLU A N 1
ATOM 1408 C CA . GLU A 1 171 ? 14.413 -15.659 12.257 1.00 76.38 171 GLU A CA 1
ATOM 1409 C C . GLU A 1 171 ? 15.778 -16.348 12.100 1.00 76.38 171 GLU A C 1
ATOM 1411 O O . GLU A 1 171 ? 16.256 -16.994 13.035 1.00 76.38 171 GLU A O 1
ATOM 1416 N N . GLU A 1 172 ? 16.467 -16.128 10.978 1.00 73.81 172 GLU A N 1
ATOM 1417 C CA . GLU A 1 172 ? 17.838 -16.607 10.750 1.00 73.81 172 GLU A CA 1
ATOM 1418 C C . GLU A 1 172 ? 18.832 -16.030 11.773 1.00 73.81 172 GLU A C 1
ATOM 1420 O O . GLU A 1 172 ? 19.673 -16.757 12.309 1.00 73.81 172 GLU A O 1
ATOM 1425 N N . ALA A 1 173 ? 18.706 -14.739 12.102 1.00 68.19 173 ALA A N 1
ATOM 1426 C CA . ALA A 1 173 ? 19.543 -14.080 13.104 1.00 68.19 173 ALA A CA 1
ATOM 1427 C C . ALA A 1 173 ? 19.323 -14.631 14.526 1.00 68.19 173 ALA A C 1
ATOM 1429 O O . ALA A 1 173 ? 20.256 -14.657 15.330 1.00 68.19 173 ALA A O 1
ATOM 1430 N N . GLN A 1 174 ? 18.108 -15.086 14.844 1.00 65.75 174 GLN A N 1
ATOM 1431 C CA . GLN A 1 174 ? 17.778 -15.684 16.142 1.00 65.75 174 GLN A CA 1
ATOM 1432 C C . GLN A 1 174 ? 18.201 -17.158 16.240 1.00 65.75 174 GLN A C 1
ATOM 1434 O O . GLN A 1 174 ? 18.564 -17.614 17.324 1.00 65.75 174 GLN A O 1
ATOM 1439 N N . ALA A 1 175 ? 18.204 -17.897 15.127 1.00 65.25 175 ALA A N 1
ATOM 1440 C CA . ALA A 1 175 ? 18.570 -19.314 15.091 1.00 65.25 175 ALA A CA 1
ATOM 1441 C C . ALA A 1 175 ? 20.084 -19.579 15.258 1.00 65.25 175 ALA 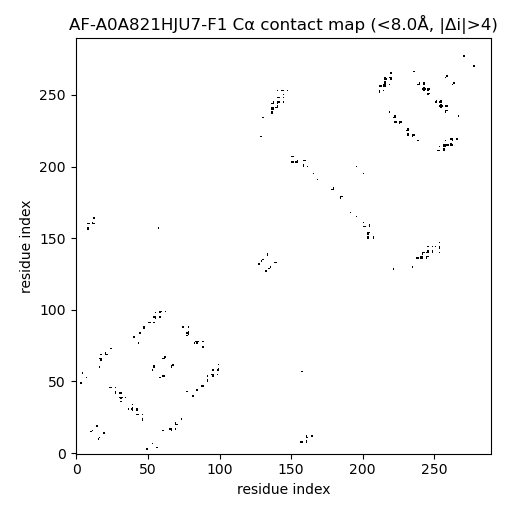A C 1
ATOM 1443 O O . ALA A 1 175 ? 20.474 -20.665 15.695 1.00 65.25 175 ALA A O 1
ATOM 1444 N N . HIS A 1 176 ? 20.953 -18.601 14.963 1.00 55.38 176 HIS A N 1
ATOM 1445 C CA . HIS A 1 176 ? 22.412 -18.744 15.085 1.00 55.38 176 HIS A CA 1
ATOM 1446 C C . HIS A 1 176 ? 23.085 -17.572 15.836 1.00 55.38 176 HIS A C 1
ATOM 1448 O O . HIS A 1 176 ? 23.713 -16.716 15.212 1.00 55.38 176 HIS A O 1
ATOM 1454 N N . PRO A 1 177 ? 23.062 -17.554 17.186 1.00 54.41 177 PRO A N 1
ATOM 1455 C CA . PRO A 1 177 ? 23.665 -16.477 17.984 1.00 54.41 177 PRO A CA 1
ATOM 1456 C C . PRO A 1 177 ? 25.210 -16.496 18.027 1.00 54.41 177 PRO A C 1
ATOM 1458 O O . PRO A 1 177 ? 25.833 -15.524 18.445 1.00 54.41 177 PRO A O 1
ATOM 1461 N N . THR A 1 178 ? 25.856 -17.602 17.635 1.00 48.25 178 THR A N 1
ATOM 1462 C CA . THR A 1 178 ? 27.229 -17.959 18.064 1.00 48.25 178 THR A CA 1
ATOM 1463 C C . THR A 1 178 ? 28.320 -17.917 16.983 1.00 48.25 178 THR A C 1
ATOM 1465 O O . THR A 1 178 ? 29.331 -18.605 17.098 1.00 48.25 178 THR A O 1
ATOM 1468 N N . ARG A 1 179 ? 28.193 -17.085 15.941 1.00 47.62 179 ARG A N 1
ATOM 1469 C CA . ARG A 1 179 ? 29.269 -16.893 14.934 1.00 47.62 179 ARG A CA 1
ATOM 1470 C C . ARG A 1 179 ? 29.761 -15.451 14.763 1.00 47.62 179 ARG A C 1
ATOM 1472 O O . ARG A 1 179 ? 30.387 -15.114 13.762 1.00 47.62 179 ARG A O 1
ATOM 1479 N N . ALA A 1 180 ? 29.549 -14.603 15.766 1.00 46.25 180 ALA A N 1
ATOM 1480 C CA . ALA A 1 180 ? 29.979 -13.204 15.759 1.00 46.25 180 ALA A CA 1
ATOM 1481 C C . ALA A 1 180 ? 31.460 -12.981 16.157 1.00 46.25 180 ALA A C 1
ATOM 1483 O O . ALA A 1 180 ? 31.761 -11.983 16.807 1.00 46.25 180 ALA A O 1
ATOM 1484 N N . SER A 1 181 ? 32.395 -13.867 15.776 1.00 43.34 181 SER A N 1
ATOM 1485 C CA . SER A 1 181 ? 33.842 -13.613 15.958 1.00 43.34 181 SER A CA 1
ATOM 1486 C C . SER A 1 181 ? 34.608 -13.313 14.670 1.00 43.34 181 SER A C 1
ATOM 1488 O O . SER A 1 181 ? 35.778 -12.957 14.754 1.00 43.34 181 SER A O 1
ATOM 1490 N N . ASN A 1 182 ? 33.993 -13.421 13.486 1.00 48.19 182 ASN A N 1
ATOM 1491 C CA . ASN A 1 182 ? 34.707 -13.217 12.224 1.00 48.19 182 ASN A CA 1
ATOM 1492 C C . ASN A 1 182 ? 34.114 -12.034 11.448 1.00 48.19 182 ASN A C 1
ATOM 1494 O O . ASN A 1 182 ? 32.906 -11.965 11.211 1.00 48.19 182 ASN A O 1
ATOM 1498 N N . ASN A 1 183 ? 34.985 -11.112 11.030 1.00 52.12 183 ASN A N 1
ATOM 1499 C CA . ASN A 1 183 ? 34.642 -9.863 10.337 1.00 52.12 183 ASN A CA 1
ATOM 1500 C C . ASN A 1 183 ? 33.806 -10.068 9.049 1.00 52.12 183 ASN A C 1
ATOM 1502 O O . ASN A 1 183 ? 33.086 -9.162 8.638 1.00 52.12 183 ASN A O 1
ATOM 1506 N N . GLU A 1 184 ? 33.814 -11.267 8.457 1.00 49.44 184 GLU A N 1
ATOM 1507 C CA . GLU A 1 184 ? 33.037 -11.629 7.259 1.00 49.44 184 GLU A CA 1
ATOM 1508 C C . GLU A 1 184 ? 31.538 -11.864 7.532 1.00 49.44 184 GLU A C 1
ATOM 1510 O O . GLU A 1 184 ? 30.691 -11.456 6.737 1.00 49.44 184 GLU A O 1
ATOM 1515 N N . ALA A 1 185 ? 31.174 -12.435 8.689 1.00 46.53 185 ALA A N 1
ATOM 1516 C CA . ALA A 1 185 ? 29.768 -12.592 9.087 1.00 46.53 185 ALA A CA 1
ATOM 1517 C C . ALA A 1 185 ? 29.127 -11.234 9.412 1.00 46.53 185 ALA A C 1
ATOM 1519 O O . ALA A 1 185 ? 27.941 -11.017 9.174 1.00 46.53 185 ALA A O 1
ATOM 1520 N N . ARG A 1 186 ? 29.941 -10.283 9.887 1.00 40.91 186 ARG A N 1
ATOM 1521 C CA . ARG A 1 186 ? 29.545 -8.891 10.113 1.00 40.91 186 ARG A CA 1
ATOM 1522 C C . ARG A 1 186 ? 29.262 -8.171 8.794 1.00 40.91 186 ARG A C 1
ATOM 1524 O O . ARG A 1 186 ? 28.310 -7.411 8.738 1.00 40.91 186 ARG A O 1
ATOM 1531 N N . ALA A 1 187 ? 30.005 -8.468 7.725 1.00 44.78 187 ALA A N 1
ATOM 1532 C CA . ALA A 1 187 ? 29.737 -7.938 6.387 1.00 44.78 187 ALA A CA 1
ATOM 1533 C C . ALA A 1 187 ? 28.464 -8.534 5.758 1.00 44.78 187 ALA A C 1
ATOM 1535 O O . ALA A 1 187 ? 27.696 -7.794 5.155 1.00 44.78 187 ALA A O 1
ATOM 1536 N N . SER A 1 188 ? 28.191 -9.834 5.934 1.00 46.38 188 SER A N 1
ATOM 1537 C CA . SER A 1 188 ? 26.942 -10.456 5.456 1.00 46.38 188 SER A CA 1
ATOM 1538 C C . SER A 1 188 ? 25.719 -9.975 6.240 1.00 46.38 188 SER A C 1
ATOM 1540 O O . SER A 1 188 ? 24.710 -9.621 5.636 1.00 46.38 188 SER A O 1
ATOM 1542 N N . ASN A 1 189 ? 25.821 -9.879 7.571 1.00 43.06 189 ASN A N 1
ATOM 1543 C CA . ASN A 1 189 ? 24.768 -9.296 8.400 1.00 43.06 189 ASN A CA 1
ATOM 1544 C C . ASN A 1 189 ? 24.577 -7.814 8.083 1.00 43.06 189 ASN A C 1
ATOM 1546 O O . ASN A 1 189 ? 23.437 -7.388 7.965 1.00 43.06 189 ASN A O 1
ATOM 1550 N N . ASN A 1 190 ? 25.651 -7.051 7.850 1.00 42.50 190 ASN A N 1
ATOM 1551 C CA . ASN A 1 190 ? 25.560 -5.662 7.400 1.00 42.50 190 ASN A CA 1
ATOM 1552 C C . ASN A 1 190 ? 24.956 -5.540 6.001 1.00 42.50 190 ASN A C 1
ATOM 1554 O O . ASN A 1 190 ? 24.263 -4.570 5.764 1.00 42.50 190 ASN A O 1
ATOM 1558 N N . LYS A 1 191 ? 25.138 -6.514 5.102 1.00 46.84 191 LYS A N 1
ATOM 1559 C CA . LYS A 1 191 ? 24.532 -6.511 3.761 1.00 46.84 191 LYS A CA 1
ATOM 1560 C C . LYS A 1 191 ? 23.035 -6.833 3.812 1.00 46.84 191 LYS A C 1
ATOM 1562 O O . LYS A 1 191 ? 22.249 -6.193 3.123 1.00 46.84 191 LYS A O 1
ATOM 1567 N N . SER A 1 192 ? 22.626 -7.773 4.668 1.00 44.34 192 SER A N 1
ATOM 1568 C CA . SER A 1 192 ? 21.213 -8.056 4.970 1.00 44.34 192 SER A CA 1
ATOM 1569 C C . SER A 1 192 ? 20.551 -6.898 5.723 1.00 44.34 192 SER A C 1
ATOM 1571 O O . SER A 1 192 ? 19.413 -6.545 5.430 1.00 44.34 192 SER A O 1
ATOM 1573 N N . LEU A 1 193 ? 21.282 -6.251 6.635 1.00 42.84 193 LEU A N 1
ATOM 1574 C CA . LEU A 1 193 ? 20.858 -5.036 7.327 1.00 42.84 193 LEU A CA 1
ATOM 1575 C C . LEU A 1 193 ? 20.858 -3.814 6.401 1.00 42.84 193 LEU A C 1
ATOM 1577 O O . LEU A 1 193 ? 19.963 -3.005 6.541 1.00 42.84 193 LEU A O 1
ATOM 1581 N N . GLU A 1 194 ? 21.747 -3.682 5.414 1.00 43.84 194 GLU A N 1
ATOM 1582 C CA . GLU A 1 194 ? 21.728 -2.618 4.389 1.00 43.84 194 GLU A CA 1
ATOM 1583 C C . GLU A 1 194 ? 20.556 -2.792 3.420 1.00 43.84 194 GLU A C 1
ATOM 1585 O O . GLU A 1 194 ? 19.896 -1.814 3.071 1.00 43.84 194 GLU A O 1
ATOM 1590 N N . ILE A 1 195 ? 20.218 -4.038 3.052 1.00 47.34 195 ILE A N 1
ATOM 1591 C CA . ILE A 1 195 ? 18.978 -4.359 2.320 1.00 47.34 195 ILE A CA 1
ATOM 1592 C C . ILE A 1 195 ? 17.735 -3.859 3.087 1.00 47.34 195 ILE A C 1
ATOM 1594 O O . ILE A 1 195 ? 16.714 -3.576 2.449 1.00 47.34 195 ILE A O 1
ATOM 1598 N N . VAL A 1 196 ? 17.829 -3.753 4.419 1.00 44.62 196 VAL A N 1
ATOM 1599 C CA . VAL A 1 196 ? 16.778 -3.310 5.348 1.00 44.62 196 VAL A CA 1
ATOM 1600 C C . VAL A 1 196 ? 16.879 -1.811 5.685 1.00 44.62 196 VAL A C 1
ATOM 1602 O O . VAL A 1 196 ? 15.844 -1.165 5.813 1.00 44.62 196 VAL A O 1
ATOM 1605 N N . HIS A 1 197 ? 18.080 -1.233 5.787 1.00 40.66 197 HIS A N 1
ATOM 1606 C CA . HIS A 1 197 ? 18.303 0.133 6.279 1.00 40.66 197 HIS A CA 1
ATOM 1607 C C . HIS A 1 197 ? 18.216 1.210 5.196 1.00 40.66 197 HIS A C 1
ATOM 1609 O O . HIS A 1 197 ? 17.853 2.341 5.513 1.00 40.66 197 HIS A O 1
ATOM 1615 N N . ASP A 1 198 ? 18.508 0.877 3.935 1.00 40.12 198 ASP A N 1
ATOM 1616 C CA . ASP A 1 198 ? 18.447 1.843 2.825 1.00 40.12 198 ASP A CA 1
ATOM 1617 C C . ASP A 1 198 ? 17.055 1.915 2.168 1.00 40.12 198 ASP A C 1
ATOM 1619 O O . ASP A 1 198 ? 16.774 2.683 1.244 1.00 40.12 198 ASP A O 1
ATOM 1623 N N . LYS A 1 199 ? 16.120 1.115 2.680 1.00 47.16 199 LYS A N 1
ATOM 1624 C CA . LYS A 1 199 ? 14.719 1.194 2.307 1.00 47.16 199 LYS A CA 1
ATOM 1625 C C . LYS A 1 199 ? 14.022 1.948 3.418 1.00 47.16 199 LYS A C 1
ATOM 1627 O O . LYS A 1 199 ? 13.908 1.459 4.536 1.00 47.16 199 LYS A O 1
ATOM 1632 N N . LYS A 1 200 ? 13.455 3.107 3.086 1.00 47.44 200 LYS A N 1
ATOM 1633 C CA . LYS A 1 200 ? 12.192 3.526 3.700 1.00 47.44 200 LYS A CA 1
ATOM 1634 C C . LYS A 1 200 ? 11.203 2.384 3.450 1.00 47.44 200 LYS A C 1
ATOM 1636 O O . LYS A 1 200 ? 10.475 2.427 2.461 1.00 47.44 200 LYS A O 1
ATOM 1641 N N . LEU A 1 201 ? 11.267 1.332 4.274 1.00 52.19 201 LEU A N 1
ATOM 1642 C CA . LEU A 1 201 ? 10.273 0.277 4.350 1.00 52.19 201 LEU A CA 1
ATOM 1643 C C . LEU A 1 201 ? 8.956 1.021 4.380 1.00 52.19 201 LEU A C 1
ATOM 1645 O O . LEU A 1 201 ? 8.759 1.928 5.193 1.00 52.19 201 LEU A O 1
ATOM 1649 N N . THR A 1 202 ? 8.131 0.749 3.386 1.00 55.22 202 THR A N 1
ATOM 1650 C CA . THR A 1 202 ? 6.807 1.329 3.281 1.00 55.22 202 THR A CA 1
ATOM 1651 C C . THR A 1 202 ? 6.103 1.061 4.605 1.00 55.22 202 THR A C 1
ATOM 1653 O O . THR A 1 202 ? 5.751 -0.061 4.956 1.00 55.22 202 THR A O 1
ATOM 1656 N N . PHE A 1 203 ? 5.981 2.117 5.403 1.00 64.56 203 PHE A N 1
ATOM 1657 C CA . PHE A 1 203 ? 5.425 2.072 6.750 1.00 64.56 203 PHE A CA 1
ATOM 1658 C C . PHE A 1 203 ? 3.911 1.809 6.704 1.00 64.56 203 PHE A C 1
ATOM 1660 O O . PHE A 1 203 ? 3.259 1.781 7.740 1.00 64.56 203 PHE A O 1
ATOM 1667 N N . CYS A 1 204 ? 3.321 1.643 5.516 1.00 74.00 204 CYS A N 1
ATOM 1668 C CA . CYS A 1 204 ? 1.888 1.529 5.301 1.00 74.00 204 CYS A CA 1
ATOM 1669 C C . CYS A 1 204 ? 1.339 0.226 5.880 1.00 74.00 204 CYS A C 1
ATOM 1671 O O . CYS A 1 204 ? 0.393 0.289 6.668 1.00 74.00 204 CYS A O 1
ATOM 1673 N N . LEU A 1 205 ? 1.969 -0.923 5.600 1.00 77.69 205 LEU A N 1
ATOM 1674 C CA . LEU A 1 205 ? 1.580 -2.188 6.230 1.00 77.69 205 LEU A CA 1
ATOM 1675 C C . LEU A 1 205 ? 1.709 -2.131 7.761 1.00 77.69 205 LEU A C 1
ATOM 1677 O O . LEU A 1 205 ? 0.790 -2.527 8.477 1.00 77.69 205 LEU A O 1
ATOM 1681 N N . GLU A 1 206 ? 2.811 -1.586 8.281 1.00 76.69 206 GLU A N 1
ATOM 1682 C CA . GLU A 1 206 ? 3.005 -1.447 9.728 1.00 76.69 206 GLU A CA 1
ATOM 1683 C C . GLU A 1 206 ? 1.973 -0.495 10.355 1.00 76.69 206 GLU A C 1
ATOM 1685 O O . GLU A 1 206 ? 1.351 -0.828 11.362 1.00 76.69 206 GLU A O 1
ATOM 1690 N N . THR A 1 207 ? 1.713 0.654 9.726 1.00 77.56 207 THR A N 1
ATOM 1691 C CA . THR A 1 207 ? 0.680 1.620 10.140 1.00 77.56 207 THR A CA 1
ATOM 1692 C C . THR A 1 207 ? -0.699 0.977 10.171 1.00 77.56 207 THR A C 1
ATOM 1694 O O . THR A 1 207 ? -1.506 1.278 11.053 1.00 77.56 207 THR A O 1
ATOM 1697 N N . TYR A 1 208 ? -0.992 0.103 9.209 1.00 84.19 208 TYR A N 1
ATOM 1698 C CA . TYR A 1 208 ? -2.260 -0.610 9.132 1.00 84.19 208 TYR A CA 1
ATOM 1699 C C . TYR A 1 208 ? -2.398 -1.653 10.248 1.00 84.19 208 TYR A C 1
ATOM 1701 O O . TYR A 1 208 ? -3.433 -1.721 10.911 1.00 84.19 208 TYR A O 1
ATOM 1709 N N . VAL A 1 209 ? -1.329 -2.385 10.567 1.00 82.50 209 VAL A N 1
ATOM 1710 C CA . VAL A 1 209 ? -1.309 -3.268 11.745 1.00 82.50 209 VAL A CA 1
ATOM 1711 C C . VAL A 1 209 ? -1.458 -2.460 13.041 1.00 82.50 209 VAL A C 1
ATOM 1713 O O . VAL A 1 209 ? -2.224 -2.825 13.934 1.00 82.50 209 VAL A O 1
ATOM 1716 N N . GLN A 1 210 ? -0.775 -1.319 13.156 1.00 81.44 210 GLN A N 1
ATOM 1717 C CA . GLN A 1 210 ? -0.916 -0.421 14.303 1.00 81.44 210 GLN A CA 1
ATOM 1718 C C . GLN A 1 210 ? -2.342 0.136 14.423 1.00 81.44 210 GLN A C 1
ATOM 1720 O O . GLN A 1 210 ? -2.848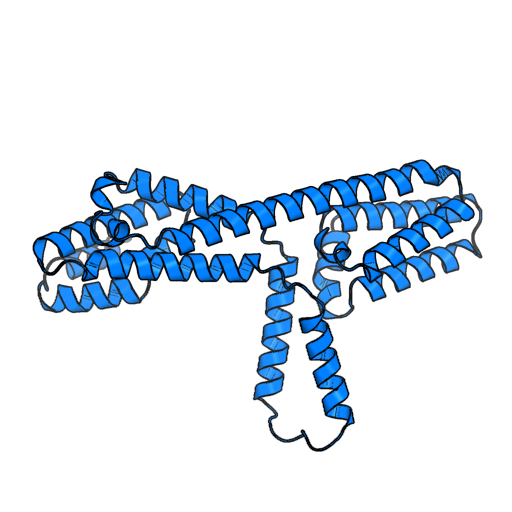 0.264 15.537 1.00 81.44 210 GLN A O 1
ATOM 1725 N N . TRP A 1 211 ? -3.016 0.432 13.308 1.00 86.44 211 TRP A N 1
ATOM 1726 C CA . TRP A 1 211 ? -4.426 0.828 13.286 1.00 86.44 211 TRP A CA 1
ATOM 1727 C C . TRP A 1 211 ? -5.328 -0.237 13.905 1.00 86.44 211 TRP A C 1
ATOM 1729 O O . TRP A 1 211 ? -6.083 0.075 14.824 1.00 86.44 211 TRP A O 1
ATOM 1739 N N . PHE A 1 212 ? -5.192 -1.489 13.469 1.00 87.19 212 PHE A N 1
ATOM 1740 C CA . PHE A 1 212 ? -5.940 -2.615 14.027 1.00 87.19 212 PHE A CA 1
ATOM 1741 C C . PHE A 1 212 ? -5.747 -2.731 15.551 1.00 87.19 212 PHE A C 1
ATOM 1743 O O . PHE A 1 212 ? -6.705 -2.854 16.323 1.00 87.19 212 PHE A O 1
ATOM 1750 N N . ASN A 1 213 ? -4.498 -2.608 16.009 1.00 86.00 213 ASN A N 1
ATOM 1751 C CA . ASN A 1 213 ? -4.162 -2.655 17.433 1.00 86.00 213 ASN A CA 1
ATOM 1752 C C . ASN A 1 213 ? -4.739 -1.468 18.221 1.00 86.00 213 ASN A C 1
ATOM 1754 O O . ASN A 1 213 ? -5.172 -1.634 19.370 1.00 86.00 213 ASN A O 1
ATOM 1758 N N . ARG A 1 214 ? -4.765 -0.275 17.613 1.00 87.50 214 ARG A N 1
ATOM 1759 C CA . ARG A 1 214 ? -5.388 0.923 18.189 1.00 87.50 214 ARG A CA 1
ATOM 1760 C C . ARG A 1 214 ? -6.896 0.756 18.299 1.00 87.50 214 ARG A C 1
ATOM 1762 O O . ARG A 1 214 ? -7.416 1.041 19.368 1.00 87.50 214 ARG A O 1
ATOM 1769 N N . LEU A 1 215 ? -7.572 0.232 17.276 1.00 90.06 215 LEU A N 1
ATOM 1770 C CA . LEU A 1 215 ? -9.010 -0.052 17.321 1.00 90.06 215 LEU A CA 1
ATOM 1771 C C . LEU A 1 215 ? -9.347 -1.039 18.447 1.00 90.06 215 LEU A C 1
ATOM 1773 O O . LEU A 1 215 ? -10.199 -0.757 19.286 1.00 90.06 215 LEU A O 1
ATOM 1777 N N . THR A 1 216 ? -8.605 -2.146 18.536 1.00 88.38 216 THR A N 1
ATOM 1778 C CA . THR A 1 216 ? -8.793 -3.154 19.597 1.00 88.38 216 THR A CA 1
ATOM 1779 C C . THR A 1 216 ? -8.623 -2.547 20.996 1.00 88.38 216 THR A C 1
ATOM 1781 O O . THR A 1 216 ? -9.367 -2.849 21.935 1.00 88.38 216 THR A O 1
ATOM 1784 N N . SER A 1 217 ? -7.621 -1.679 21.155 1.00 84.56 217 SER A N 1
ATOM 1785 C CA . SER A 1 217 ? -7.350 -1.009 22.428 1.00 84.56 217 SER A CA 1
ATOM 1786 C C . SER A 1 217 ? -8.373 0.088 22.723 1.00 84.56 217 SER A C 1
ATOM 1788 O O . SER A 1 217 ? -8.771 0.225 23.871 1.00 84.56 217 SER A O 1
ATOM 1790 N N . PHE A 1 218 ? -8.856 0.805 21.710 1.00 88.81 218 PHE A N 1
ATOM 1791 C CA . PHE A 1 218 ? -9.917 1.802 21.831 1.00 88.81 218 PHE A CA 1
ATOM 1792 C C . PHE A 1 218 ? -11.211 1.174 22.356 1.00 88.81 218 PHE A C 1
ATOM 1794 O O . PHE A 1 218 ? -11.704 1.606 23.391 1.00 88.81 218 PHE A O 1
ATOM 1801 N N . VAL A 1 219 ? -11.697 0.098 21.726 1.00 89.06 219 VAL A N 1
ATOM 1802 C CA . VAL A 1 219 ? -12.904 -0.628 22.173 1.00 89.06 219 VAL A CA 1
ATOM 1803 C C . VAL A 1 219 ? -12.758 -1.093 23.624 1.00 89.06 219 VAL A C 1
ATOM 1805 O O . VAL A 1 219 ? -13.663 -0.928 24.440 1.00 89.06 219 VAL A O 1
ATOM 1808 N N . THR A 1 220 ? -11.583 -1.629 23.966 1.00 85.88 220 THR A N 1
ATOM 1809 C CA . THR A 1 220 ? -11.256 -2.032 25.338 1.00 85.88 220 THR A CA 1
ATOM 1810 C C . THR A 1 220 ? -11.358 -0.850 26.302 1.00 85.88 220 THR A C 1
ATOM 1812 O O . THR A 1 220 ? -12.073 -0.946 27.298 1.00 85.88 220 THR A O 1
ATOM 1815 N N . THR A 1 221 ? -10.670 0.253 26.003 1.00 86.06 221 THR A N 1
ATOM 1816 C CA . THR A 1 221 ? -10.631 1.466 26.829 1.00 86.06 221 THR A CA 1
ATOM 1817 C C . THR A 1 221 ? -12.021 2.065 27.016 1.00 86.06 221 THR A C 1
ATOM 1819 O O . THR A 1 221 ? -12.391 2.364 28.149 1.00 86.06 221 THR A O 1
ATOM 1822 N N . GLU A 1 222 ? -12.819 2.160 25.950 1.00 86.69 222 GLU A N 1
ATOM 1823 C CA . GLU A 1 222 ? -14.194 2.664 26.011 1.00 86.69 222 GLU A CA 1
ATOM 1824 C C . GLU A 1 222 ? -15.071 1.830 26.946 1.00 86.69 222 GLU A C 1
ATOM 1826 O O . GLU A 1 222 ? -15.882 2.383 27.675 1.00 86.69 222 GLU A O 1
ATOM 1831 N N . ILE A 1 223 ? -14.894 0.508 26.996 1.00 86.81 223 ILE A N 1
ATOM 1832 C CA . ILE A 1 223 ? -15.658 -0.336 27.922 1.00 86.81 223 ILE A CA 1
ATOM 1833 C C . ILE A 1 223 ? -15.137 -0.177 29.355 1.00 86.81 223 ILE A C 1
ATOM 1835 O O . ILE A 1 223 ? -15.925 -0.012 30.286 1.00 86.81 223 ILE A O 1
ATOM 1839 N N . VAL A 1 224 ? -13.821 -0.261 29.570 1.00 85.50 224 VAL A N 1
ATOM 1840 C CA . VAL A 1 224 ? -13.258 -0.328 30.931 1.00 85.50 224 VAL A CA 1
ATOM 1841 C C . VAL A 1 224 ? -13.182 1.026 31.633 1.00 85.50 224 VAL A C 1
ATOM 1843 O O . VAL A 1 224 ? -13.116 1.040 32.861 1.00 85.50 224 VAL A O 1
ATOM 1846 N N . LYS A 1 225 ? -13.245 2.153 30.905 1.00 85.12 225 LYS A N 1
ATOM 1847 C CA . LYS A 1 225 ? -13.267 3.496 31.513 1.00 85.12 225 LYS A CA 1
ATOM 1848 C C . LYS A 1 225 ? -14.502 3.729 32.392 1.00 85.12 225 LYS A C 1
ATOM 1850 O O . LYS A 1 225 ? -14.456 4.545 33.309 1.00 85.12 225 LYS A O 1
ATOM 1855 N N . HIS A 1 226 ? -15.596 2.996 32.163 1.00 82.88 226 HIS A N 1
ATOM 1856 C CA . HIS A 1 226 ? -16.813 3.113 32.964 1.00 82.88 226 HIS A CA 1
ATOM 1857 C C . HIS A 1 226 ? -16.821 2.165 34.165 1.00 82.88 226 HIS A C 1
ATOM 1859 O O . HIS A 1 226 ? -16.803 0.941 34.031 1.00 82.88 226 HIS A O 1
ATOM 1865 N N . THR A 1 227 ? -16.996 2.726 35.360 1.00 84.19 227 THR A N 1
ATOM 1866 C CA . THR A 1 227 ? -17.144 1.953 36.605 1.00 84.19 227 THR A CA 1
ATOM 1867 C C . THR A 1 227 ? -18.502 1.242 36.695 1.00 84.19 227 THR A C 1
ATOM 1869 O O . THR A 1 227 ? -18.607 0.134 37.229 1.00 84.19 227 THR A O 1
ATOM 1872 N N . GLN A 1 228 ? -19.558 1.829 36.120 1.00 84.88 228 GLN A N 1
ATOM 1873 C CA . GLN A 1 228 ? -20.920 1.299 36.202 1.00 84.88 228 GLN A CA 1
ATOM 1874 C 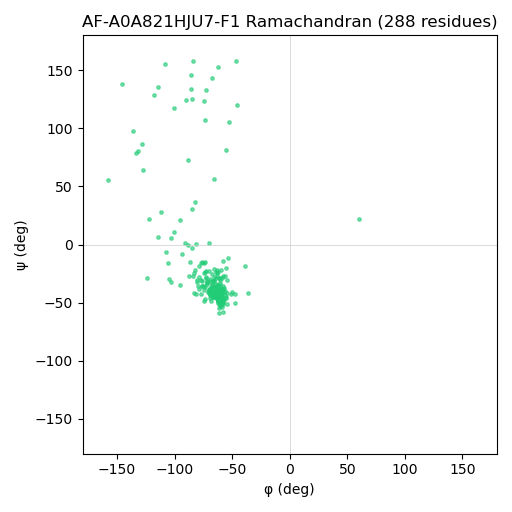C . GLN A 1 228 ? -21.131 0.074 35.301 1.00 84.88 228 GLN A C 1
ATOM 1876 O O . GLN A 1 228 ? -21.003 0.140 34.077 1.00 84.88 228 GLN A O 1
ATOM 1881 N N . LYS A 1 229 ? -21.572 -1.045 35.892 1.00 85.75 229 LYS A N 1
ATOM 1882 C CA . LYS A 1 229 ? -21.857 -2.302 35.171 1.00 85.75 229 LYS A CA 1
ATOM 1883 C C . LYS A 1 229 ? -22.881 -2.123 34.040 1.00 85.75 229 LYS A C 1
ATOM 1885 O O . LYS A 1 229 ? -22.701 -2.681 32.963 1.00 85.75 229 LYS A O 1
ATOM 1890 N N . ARG A 1 230 ? -23.931 -1.324 34.265 1.00 85.31 230 ARG A N 1
ATOM 1891 C CA . ARG A 1 230 ? -24.995 -1.080 33.275 1.00 85.31 230 ARG A CA 1
ATOM 1892 C C . ARG A 1 230 ? -24.466 -0.397 32.009 1.00 85.31 230 ARG A C 1
ATOM 1894 O O . ARG A 1 230 ? -24.836 -0.806 30.913 1.00 85.31 230 ARG A O 1
ATOM 1901 N N . LEU A 1 231 ? -23.587 0.597 32.159 1.00 85.50 231 LEU A N 1
ATOM 1902 C CA . LEU A 1 231 ? -22.965 1.295 31.028 1.00 85.50 231 LEU A CA 1
ATOM 1903 C C . LEU A 1 231 ? -22.028 0.368 30.249 1.00 85.50 231 LEU A C 1
ATOM 1905 O O . LEU A 1 231 ? -22.110 0.312 29.027 1.00 85.50 231 LEU A O 1
ATOM 1909 N N . ARG A 1 232 ? -21.227 -0.444 30.952 1.00 87.81 232 ARG A N 1
ATOM 1910 C CA . ARG A 1 232 ? -20.352 -1.442 30.314 1.00 87.81 232 ARG A CA 1
ATOM 1911 C C . ARG A 1 232 ? -21.126 -2.446 29.464 1.00 87.81 232 ARG A C 1
ATOM 1913 O O . ARG A 1 232 ? -20.728 -2.711 28.339 1.00 87.81 232 ARG A O 1
ATOM 1920 N N . ILE A 1 233 ? -22.250 -2.965 29.967 1.00 86.12 233 ILE A N 1
ATOM 1921 C CA . ILE A 1 233 ? -23.114 -3.881 29.202 1.00 86.12 233 ILE A CA 1
ATOM 1922 C C . ILE A 1 233 ? -23.664 -3.189 27.951 1.00 86.12 233 ILE A C 1
ATOM 1924 O O . ILE A 1 233 ? -23.626 -3.775 26.874 1.00 86.12 233 ILE A O 1
ATOM 1928 N N . ARG A 1 234 ? -24.131 -1.939 28.074 1.00 89.12 234 ARG A N 1
ATOM 1929 C CA . ARG A 1 234 ? -24.642 -1.164 26.934 1.00 89.12 234 ARG A CA 1
ATOM 1930 C C . ARG A 1 234 ? -23.575 -0.972 25.852 1.00 89.12 234 ARG A C 1
ATOM 1932 O O . ARG A 1 234 ? -23.882 -1.155 24.681 1.00 89.12 234 ARG A O 1
ATOM 1939 N N . LEU A 1 235 ? -22.344 -0.639 26.238 1.00 89.88 235 LEU A N 1
ATOM 1940 C CA . LEU A 1 235 ? -21.226 -0.482 25.302 1.00 89.88 235 LEU A CA 1
ATOM 1941 C C . LEU A 1 235 ? -20.813 -1.803 24.657 1.00 89.88 235 LEU A C 1
ATOM 1943 O O . LEU A 1 235 ? -20.539 -1.831 23.464 1.00 89.88 235 LEU A O 1
ATOM 1947 N N . ILE A 1 236 ? -20.811 -2.902 25.415 1.00 89.44 236 ILE A N 1
ATOM 1948 C CA . ILE A 1 236 ? -20.551 -4.235 24.859 1.00 89.44 236 ILE A CA 1
ATOM 1949 C C . ILE A 1 236 ? -21.592 -4.573 23.791 1.00 89.44 236 ILE A C 1
ATOM 1951 O O . ILE A 1 236 ? -21.206 -4.959 22.695 1.00 89.44 236 ILE A O 1
ATOM 1955 N N . SER A 1 237 ? -22.886 -4.386 24.074 1.00 89.62 237 SER A N 1
ATOM 1956 C CA . SER A 1 237 ? -23.948 -4.592 23.081 1.00 89.62 237 SER A CA 1
ATOM 1957 C C . SER A 1 237 ? -23.755 -3.703 21.853 1.00 89.62 237 SER A C 1
ATOM 1959 O O . SER A 1 237 ? -23.733 -4.216 20.743 1.00 89.62 237 SER A O 1
ATOM 1961 N N . TYR A 1 238 ? -23.497 -2.409 22.056 1.00 93.12 238 TYR A N 1
ATOM 1962 C CA . TYR A 1 238 ? -23.219 -1.469 20.969 1.00 93.12 238 TYR A CA 1
ATOM 1963 C C . TYR A 1 238 ? -22.055 -1.925 20.071 1.00 93.12 238 TYR A C 1
ATOM 1965 O O . TYR A 1 238 ? -22.168 -1.897 18.849 1.00 93.12 238 TYR A O 1
ATOM 1973 N N . PHE A 1 239 ? -20.940 -2.372 20.655 1.00 93.62 239 PHE A N 1
ATOM 1974 C CA . PHE A 1 239 ? -19.788 -2.843 19.885 1.00 93.62 239 PHE A CA 1
ATOM 1975 C C . PHE A 1 239 ? -20.029 -4.201 19.212 1.00 93.62 239 PHE A C 1
ATOM 1977 O O . PHE A 1 239 ? -19.500 -4.425 18.127 1.00 93.62 239 PHE A O 1
ATOM 1984 N N . ILE A 1 240 ? -20.833 -5.093 19.801 1.00 91.31 240 ILE A N 1
ATOM 1985 C CA . ILE A 1 240 ? -21.259 -6.337 19.135 1.00 91.31 240 ILE A CA 1
ATOM 1986 C C . ILE A 1 240 ? -22.080 -6.004 17.888 1.00 91.31 240 ILE A C 1
ATOM 1988 O O . ILE A 1 240 ? -21.774 -6.515 16.811 1.00 91.31 240 ILE A O 1
ATOM 1992 N N . ASP A 1 241 ? -23.060 -5.108 18.018 1.00 94.38 241 ASP A N 1
ATOM 1993 C CA . ASP A 1 241 ? -23.876 -4.658 16.890 1.00 94.38 241 ASP A CA 1
ATOM 1994 C C . ASP A 1 241 ? -22.990 -3.990 15.827 1.00 94.38 241 ASP A C 1
ATOM 1996 O O . ASP A 1 241 ? -23.100 -4.283 14.643 1.00 94.38 241 ASP A O 1
ATOM 2000 N N . ALA A 1 242 ? -22.019 -3.168 16.234 1.00 95.62 242 ALA A N 1
ATOM 2001 C CA . ALA A 1 242 ? -21.093 -2.529 15.302 1.00 95.62 242 ALA A CA 1
ATOM 2002 C C . ALA A 1 242 ? -20.196 -3.538 14.570 1.00 95.62 242 ALA A C 1
ATOM 2004 O O . ALA A 1 242 ? -19.892 -3.353 13.391 1.00 95.62 242 ALA A O 1
ATOM 2005 N N . ALA A 1 243 ? -19.765 -4.607 15.245 1.00 93.75 243 ALA A N 1
ATOM 2006 C CA . ALA A 1 243 ? -19.004 -5.680 14.617 1.00 93.75 243 ALA A CA 1
ATOM 2007 C C . ALA A 1 243 ? -19.858 -6.458 13.605 1.00 93.75 243 ALA A C 1
ATOM 2009 O O . ALA A 1 243 ? -19.358 -6.805 12.535 1.00 93.75 243 ALA A O 1
ATOM 2010 N N . TYR A 1 244 ? -21.138 -6.683 13.912 1.00 92.88 244 TYR A N 1
ATOM 2011 C CA . TYR A 1 244 ? -22.092 -7.263 12.968 1.00 92.88 244 TYR A CA 1
ATOM 2012 C C . TYR A 1 244 ? -22.278 -6.369 11.734 1.00 92.88 244 TYR A C 1
ATOM 2014 O O . TYR A 1 244 ? -22.193 -6.848 10.607 1.00 92.88 244 TYR A O 1
ATOM 2022 N N . GLU A 1 245 ? -22.408 -5.056 11.915 1.00 97.38 245 GLU A N 1
ATOM 2023 C CA . GLU A 1 245 ? -22.490 -4.128 10.781 1.00 97.38 245 GLU A CA 1
ATOM 2024 C C . GLU A 1 245 ? -21.185 -4.091 9.964 1.00 97.38 245 GLU A C 1
ATOM 2026 O O . GLU A 1 245 ? -21.218 -4.054 8.734 1.00 97.38 245 GLU A O 1
ATOM 2031 N N . CYS A 1 246 ? -20.016 -4.190 10.612 1.00 95.81 246 CYS A N 1
ATOM 2032 C CA . CYS A 1 246 ? -18.740 -4.353 9.905 1.00 95.81 246 CYS A CA 1
ATOM 2033 C C . CYS A 1 246 ? -18.721 -5.638 9.060 1.00 95.81 246 CYS A C 1
ATOM 2035 O O . CYS A 1 246 ? -18.227 -5.618 7.933 1.00 95.81 246 CYS A O 1
ATOM 2037 N N . PHE A 1 247 ? -19.284 -6.738 9.570 1.00 93.12 247 PHE A N 1
ATOM 2038 C CA . PHE A 1 247 ? -19.446 -7.983 8.816 1.00 93.12 247 PHE A CA 1
ATOM 2039 C C . PHE A 1 247 ? -20.349 -7.791 7.589 1.00 93.12 247 PHE A C 1
ATOM 2041 O O . PHE A 1 247 ? -19.955 -8.174 6.489 1.00 93.12 247 PHE A O 1
ATOM 2048 N N . CYS A 1 248 ? -21.506 -7.137 7.738 1.00 95.94 248 CYS A N 1
ATOM 2049 C CA . CYS A 1 248 ? -22.410 -6.831 6.622 1.00 95.94 248 CYS A CA 1
ATOM 2050 C C . CYS A 1 248 ? -21.753 -5.944 5.549 1.00 95.94 248 CYS A C 1
ATOM 2052 O O . CYS A 1 248 ? -22.018 -6.101 4.356 1.00 95.94 248 CYS A O 1
ATOM 2054 N N . LEU A 1 249 ? -20.851 -5.047 5.955 1.00 95.25 249 LEU A N 1
ATOM 2055 C CA . LEU A 1 249 ? -20.052 -4.209 5.056 1.00 95.25 249 LEU A CA 1
ATOM 2056 C C . LEU A 1 249 ? -18.819 -4.920 4.469 1.00 95.25 249 LEU A C 1
ATOM 2058 O O . LEU A 1 249 ? -18.081 -4.305 3.703 1.00 95.25 249 LEU A O 1
ATOM 2062 N N . HIS A 1 250 ? -18.588 -6.197 4.794 1.00 93.56 250 HIS A N 1
ATOM 2063 C CA . HIS A 1 250 ? -17.387 -6.962 4.422 1.00 93.56 250 HIS A CA 1
ATOM 2064 C C . HIS A 1 250 ? -16.075 -6.356 4.956 1.00 93.56 250 HIS A C 1
ATOM 2066 O O . HIS A 1 250 ? -14.982 -6.648 4.466 1.00 93.56 250 HIS A O 1
ATOM 2072 N N . ASN A 1 251 ? -16.167 -5.540 6.004 1.00 92.62 251 ASN A N 1
ATOM 2073 C CA . ASN A 1 251 ? -15.038 -5.009 6.750 1.00 92.62 251 ASN A CA 1
ATOM 2074 C C . ASN A 1 251 ? -14.659 -5.991 7.874 1.00 92.62 251 ASN A C 1
ATOM 2076 O O . ASN A 1 251 ? -14.910 -5.783 9.067 1.00 92.62 251 ASN A O 1
ATOM 2080 N N . PHE A 1 252 ? -14.054 -7.111 7.477 1.00 90.75 252 PHE A N 1
ATOM 2081 C CA . PHE A 1 252 ? -13.662 -8.157 8.420 1.00 90.75 252 PHE A CA 1
ATOM 2082 C C . PHE A 1 252 ? -12.557 -7.702 9.376 1.00 90.75 252 PHE A C 1
ATOM 2084 O O . PHE A 1 252 ? -12.521 -8.146 10.521 1.00 90.75 252 PHE A O 1
ATOM 2091 N N . ASN A 1 253 ? -11.664 -6.810 8.942 1.00 90.00 253 ASN A N 1
ATOM 2092 C CA . ASN A 1 253 ? -10.559 -6.357 9.778 1.00 90.00 253 ASN A CA 1
ATOM 2093 C C . ASN A 1 253 ? -11.064 -5.535 10.976 1.00 90.00 253 ASN A C 1
ATOM 2095 O O . ASN A 1 253 ? -10.689 -5.837 12.110 1.00 90.00 253 ASN A O 1
ATOM 2099 N N . SER A 1 254 ? -11.994 -4.596 10.776 1.00 93.25 254 SER A N 1
ATOM 2100 C CA . SER A 1 254 ? -12.632 -3.879 11.889 1.00 93.25 254 SER A CA 1
ATOM 2101 C C . SER A 1 254 ? -13.496 -4.798 12.740 1.00 93.25 254 SER A C 1
ATOM 2103 O O . SER A 1 254 ? -13.443 -4.700 13.964 1.00 93.25 254 SER A O 1
ATOM 2105 N N . MET A 1 255 ? -14.235 -5.731 12.127 1.00 93.31 255 MET A N 1
ATOM 2106 C CA . MET A 1 255 ? -15.008 -6.740 12.863 1.00 93.31 255 MET A CA 1
ATOM 2107 C C . MET A 1 255 ? -14.108 -7.511 13.844 1.00 93.31 255 MET A C 1
ATOM 2109 O O . MET A 1 255 ? -14.402 -7.582 15.039 1.00 93.31 255 MET A O 1
ATOM 2113 N N . PHE A 1 256 ? -12.976 -8.041 13.369 1.00 88.50 256 PHE A N 1
ATOM 2114 C CA . PHE A 1 256 ? -12.010 -8.738 14.221 1.00 88.50 256 PHE A CA 1
ATOM 2115 C C . PHE A 1 256 ? -11.313 -7.805 15.215 1.00 88.50 256 PHE A C 1
ATOM 2117 O O . PHE A 1 256 ? -11.013 -8.235 16.328 1.00 88.50 256 PHE A O 1
ATOM 2124 N N . GLY A 1 257 ? -11.076 -6.542 14.857 1.00 88.12 257 GLY A N 1
ATOM 2125 C CA . GLY A 1 257 ? -10.517 -5.538 15.764 1.00 88.12 257 GLY A CA 1
ATOM 2126 C C . GLY A 1 257 ? -11.447 -5.234 16.939 1.00 88.12 257 GLY A C 1
ATOM 2127 O O . GLY A 1 257 ? -10.987 -5.088 18.070 1.00 88.12 257 GLY A O 1
ATOM 2128 N N . ILE A 1 258 ? -12.760 -5.211 16.700 1.00 89.25 258 ILE A N 1
ATOM 2129 C CA . ILE A 1 258 ? -13.775 -5.004 17.739 1.00 89.25 258 ILE A CA 1
ATOM 2130 C C . ILE A 1 258 ? -13.935 -6.256 18.616 1.00 89.25 258 ILE A C 1
ATOM 2132 O O . ILE A 1 258 ? -13.918 -6.152 19.841 1.00 89.25 258 ILE A O 1
ATOM 2136 N N . ILE A 1 259 ? -14.045 -7.442 18.005 1.00 84.12 259 ILE A N 1
ATOM 2137 C CA . ILE A 1 259 ? -14.260 -8.723 18.711 1.00 84.12 259 ILE A CA 1
ATOM 2138 C C . ILE A 1 259 ? -12.979 -9.252 19.382 1.00 84.12 259 ILE A C 1
ATOM 2140 O O . ILE A 1 259 ? -13.047 -10.157 20.217 1.00 84.12 259 ILE A O 1
ATOM 2144 N N . GLY A 1 260 ? -11.811 -8.713 19.016 1.00 72.94 260 GLY A N 1
ATOM 2145 C CA . GLY A 1 260 ? -10.486 -9.269 19.290 1.00 72.94 260 GLY A CA 1
ATOM 2146 C C . GLY A 1 260 ? -10.262 -9.735 20.731 1.00 72.94 260 GLY A C 1
ATOM 2147 O O . GLY A 1 260 ? -10.908 -9.262 21.660 1.00 72.94 260 GLY A O 1
ATOM 2148 N N . LYS A 1 261 ? -9.291 -10.643 20.935 1.00 59.22 261 LYS A N 1
ATOM 2149 C CA . LYS A 1 261 ? -9.055 -11.391 22.196 1.00 59.22 261 LYS A CA 1
ATOM 2150 C C . LYS A 1 261 ? -9.307 -10.595 23.488 1.00 59.22 261 LYS A C 1
ATOM 2152 O O . LYS A 1 261 ? -9.887 -11.136 24.424 1.00 59.22 261 LYS A O 1
ATOM 2157 N N . LYS A 1 262 ? -8.898 -9.320 23.554 1.00 59.66 262 LYS A N 1
ATOM 2158 C CA . LYS A 1 262 ? -9.121 -8.436 24.715 1.00 59.66 262 LYS A CA 1
ATOM 2159 C C . LYS A 1 262 ? -10.609 -8.225 25.041 1.00 59.66 262 LYS A C 1
ATOM 2161 O O . LYS A 1 262 ? -10.978 -8.324 26.207 1.00 59.66 262 LYS A O 1
ATOM 2166 N N . MET A 1 263 ? -11.465 -8.006 24.043 1.00 54.75 263 MET A N 1
ATOM 2167 C CA . MET A 1 263 ? -12.914 -7.865 24.220 1.00 54.75 263 MET A CA 1
ATOM 2168 C C . MET A 1 263 ? -13.557 -9.183 24.668 1.00 54.75 263 MET A C 1
ATOM 2170 O O . MET A 1 263 ? -14.438 -9.173 25.528 1.00 54.75 263 MET A O 1
ATOM 2174 N N . THR A 1 264 ? -13.055 -10.327 24.189 1.00 56.50 264 THR A N 1
ATOM 2175 C CA . THR A 1 264 ? -13.467 -11.652 24.681 1.00 56.50 264 THR A CA 1
ATOM 2176 C C . THR A 1 264 ? -13.094 -11.850 26.155 1.00 56.50 264 THR A C 1
ATOM 2178 O O . THR A 1 264 ? -13.930 -12.303 26.929 1.00 56.50 264 THR A O 1
ATOM 2181 N N . PHE A 1 265 ? -11.888 -11.456 26.585 1.00 56.69 265 PHE A N 1
ATOM 2182 C CA . PHE A 1 265 ? -11.468 -11.530 27.996 1.00 56.69 265 PHE A CA 1
ATOM 2183 C C . PHE A 1 265 ? -12.263 -10.585 28.907 1.00 56.69 265 PHE A C 1
ATOM 218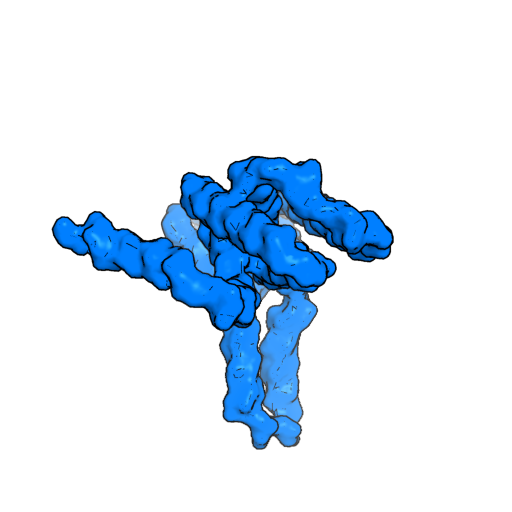5 O O . PHE A 1 265 ? -12.642 -10.975 30.010 1.00 56.69 265 PHE A O 1
ATOM 2192 N N . ILE A 1 266 ? -12.552 -9.361 28.453 1.00 56.00 266 ILE A N 1
ATOM 2193 C CA . ILE A 1 266 ? -13.391 -8.396 29.184 1.00 56.00 266 ILE A CA 1
ATOM 2194 C C . ILE A 1 266 ? -14.819 -8.914 29.291 1.00 56.00 266 ILE A C 1
ATOM 2196 O O . ILE A 1 266 ? -15.406 -8.856 30.370 1.00 56.00 266 ILE A O 1
ATOM 2200 N N . SER A 1 267 ? -15.346 -9.478 28.203 1.00 54.31 267 SER A N 1
ATOM 2201 C CA . SER A 1 267 ? -16.628 -10.166 28.209 1.00 54.31 267 SER A CA 1
ATOM 2202 C C . SER A 1 267 ? -16.584 -11.299 29.227 1.00 54.31 267 SER A C 1
ATOM 2204 O O . SER A 1 267 ? -17.309 -11.217 30.197 1.00 54.31 267 SER A O 1
ATOM 2206 N N . ILE A 1 268 ? -15.678 -12.272 29.145 1.00 54.69 268 ILE A N 1
ATOM 2207 C CA . ILE A 1 268 ? -15.584 -13.381 30.116 1.00 54.69 268 ILE A CA 1
ATOM 2208 C C . ILE A 1 268 ? -15.458 -12.884 31.572 1.00 54.69 268 ILE A C 1
ATOM 2210 O O . ILE A 1 268 ? -16.149 -13.393 32.450 1.00 54.69 268 ILE A O 1
ATOM 2214 N N . SER A 1 269 ? -14.660 -11.844 31.836 1.00 55.22 269 SER A N 1
ATOM 2215 C CA . SER A 1 269 ? -14.523 -11.232 33.170 1.00 55.22 269 SER A CA 1
ATOM 2216 C C . SER A 1 269 ? -15.833 -10.604 33.675 1.00 55.22 269 SER A C 1
ATOM 2218 O O . SER A 1 269 ? -16.222 -10.798 34.827 1.00 55.22 269 SER A O 1
ATOM 2220 N N . ILE A 1 270 ? -16.576 -9.914 32.803 1.00 54.62 270 ILE A N 1
ATOM 2221 C CA . ILE A 1 270 ? -17.889 -9.319 33.113 1.00 54.62 270 ILE A CA 1
ATOM 2222 C C . ILE A 1 270 ? -19.005 -10.386 33.143 1.00 54.62 270 ILE A C 1
ATOM 2224 O O . ILE A 1 270 ? -19.964 -10.272 33.910 1.00 54.62 270 ILE A O 1
ATOM 2228 N N . PHE A 1 271 ? -18.874 -11.446 32.344 1.00 47.94 271 PHE A N 1
ATOM 2229 C CA . PHE A 1 271 ? -19.817 -12.553 32.177 1.00 47.94 271 PHE A CA 1
ATOM 2230 C C . PHE A 1 271 ? -19.683 -13.631 33.255 1.00 47.94 271 PHE A C 1
ATOM 2232 O O . PHE A 1 271 ? -20.690 -14.256 33.580 1.00 47.94 271 PHE A O 1
ATOM 2239 N N . ASN A 1 272 ? -18.539 -13.742 33.938 1.00 48.88 272 ASN A N 1
ATOM 2240 C CA . ASN A 1 272 ? -18.454 -14.419 35.239 1.00 48.88 272 ASN A CA 1
ATOM 2241 C C . ASN A 1 272 ? -19.392 -13.776 36.285 1.00 48.88 272 ASN A C 1
ATOM 2243 O O . ASN A 1 272 ? -19.705 -14.389 37.298 1.00 48.88 272 ASN A O 1
ATOM 2247 N N . THR A 1 273 ? -19.913 -12.568 36.020 1.00 44.88 273 THR A N 1
ATOM 2248 C CA . THR A 1 273 ? -20.975 -11.915 36.803 1.00 44.88 273 THR A CA 1
ATOM 2249 C C . THR A 1 273 ? -22.370 -11.961 36.137 1.00 44.88 273 THR A C 1
ATOM 2251 O O . THR A 1 273 ? -23.280 -11.283 36.618 1.00 44.88 273 THR A O 1
ATOM 2254 N N . LEU A 1 274 ? -22.563 -12.660 35.007 1.00 41.84 274 LEU A N 1
ATOM 2255 C CA . LEU A 1 274 ? -23.799 -12.655 34.191 1.00 41.84 274 LEU A CA 1
ATOM 2256 C C . LEU A 1 274 ? -23.930 -13.920 33.308 1.00 41.84 274 LEU A C 1
ATOM 2258 O O . LEU A 1 274 ? -24.106 -13.858 32.093 1.00 41.84 274 LEU A O 1
ATOM 2262 N N . SER A 1 275 ? -23.873 -15.083 33.955 1.00 40.56 275 SER A N 1
ATOM 2263 C CA . SER A 1 275 ? -23.802 -16.435 33.371 1.00 40.56 275 SER A CA 1
ATOM 2264 C C . SER A 1 275 ? -24.877 -16.840 32.329 1.00 40.56 275 SER A C 1
ATOM 2266 O O . SER A 1 275 ? -24.678 -17.819 31.624 1.00 40.56 275 SER A O 1
ATOM 2268 N N . GLN A 1 276 ? -25.985 -16.124 32.107 1.00 46.09 276 GLN A N 1
ATOM 2269 C CA . GLN A 1 276 ? -27.120 -16.734 31.379 1.00 46.09 276 GLN A CA 1
ATOM 2270 C C . GLN A 1 276 ? -27.366 -16.304 29.919 1.00 46.09 276 GLN A C 1
ATOM 2272 O O . GLN A 1 276 ? -28.072 -17.018 29.217 1.00 46.09 276 GLN A O 1
ATOM 2277 N N . ARG A 1 277 ? -26.800 -15.199 29.399 1.00 47.06 277 ARG A N 1
ATOM 2278 C CA . ARG A 1 277 ? -27.161 -14.710 28.038 1.00 47.06 277 ARG A CA 1
ATOM 2279 C C . ARG A 1 277 ? -26.149 -14.987 26.917 1.00 47.06 277 ARG A C 1
ATOM 2281 O O . ARG A 1 277 ? -26.580 -15.222 25.793 1.00 47.06 277 ARG A O 1
ATOM 2288 N N . LEU A 1 278 ? -24.839 -15.022 27.189 1.00 48.47 278 LEU A N 1
ATOM 2289 C CA . LEU A 1 278 ? -23.840 -15.337 26.146 1.00 48.47 278 LEU A CA 1
ATOM 2290 C C . LEU A 1 278 ? -23.862 -16.811 25.748 1.00 48.47 278 LEU A C 1
ATOM 2292 O O . LEU A 1 278 ? -23.660 -17.127 24.579 1.00 48.47 278 LEU A O 1
ATOM 2296 N N . PHE A 1 279 ? -24.149 -17.701 26.704 1.00 46.22 279 PHE A N 1
ATOM 2297 C CA . PHE A 1 279 ? -24.257 -19.128 26.419 1.00 46.22 279 PHE A CA 1
ATOM 2298 C C . PHE A 1 279 ? -25.357 -19.381 25.383 1.00 46.22 279 PHE A C 1
ATOM 2300 O O . PHE A 1 279 ? -25.117 -20.093 24.420 1.00 46.22 279 PHE A O 1
ATOM 2307 N N . LEU A 1 280 ? -26.503 -18.698 25.489 1.00 48.19 280 LEU A N 1
ATOM 2308 C CA . LEU A 1 280 ? -27.595 -18.808 24.518 1.00 48.19 280 LEU A CA 1
ATOM 2309 C C . LEU A 1 280 ? -27.254 -18.201 23.148 1.00 48.19 280 LEU A C 1
ATOM 2311 O O . LEU A 1 280 ? -27.605 -18.792 22.136 1.00 48.19 280 LEU A O 1
ATOM 2315 N N . TYR A 1 281 ? -26.536 -17.075 23.074 1.00 51.44 281 TYR A N 1
ATOM 2316 C CA . TYR A 1 281 ? -26.212 -16.462 21.775 1.00 51.44 281 TYR A CA 1
ATOM 2317 C C . TYR A 1 281 ? -25.127 -17.239 21.006 1.00 51.44 281 TYR A C 1
ATOM 2319 O O . TYR A 1 281 ? -25.222 -17.396 19.791 1.00 51.44 281 TYR A O 1
ATOM 2327 N N . CYS A 1 282 ? -24.134 -17.802 21.708 1.00 44.31 282 CYS A N 1
ATOM 2328 C CA . CYS A 1 282 ? -23.122 -18.663 21.090 1.00 44.31 282 CYS A CA 1
ATOM 2329 C C . CYS A 1 282 ? -23.646 -20.079 20.771 1.00 44.31 282 CYS A C 1
ATOM 2331 O O . CYS A 1 282 ? -23.201 -20.662 19.783 1.00 44.31 282 CYS A O 1
ATOM 2333 N N . PHE A 1 283 ? -24.589 -20.639 21.549 1.00 42.88 283 PHE A N 1
ATOM 2334 C CA . PHE A 1 283 ? -25.182 -21.954 21.239 1.00 42.88 283 PHE A CA 1
ATOM 2335 C C . PHE A 1 283 ? -26.285 -21.903 20.180 1.00 42.88 283 PHE A C 1
ATOM 2337 O O . PHE A 1 283 ? -26.386 -22.842 19.391 1.00 42.88 283 PHE A O 1
ATOM 2344 N N . SER A 1 284 ? -27.065 -20.821 20.090 1.00 41.41 284 SER A N 1
ATOM 2345 C CA . SER A 1 284 ? -28.090 -20.688 19.041 1.00 41.41 284 SER A CA 1
ATOM 2346 C C . SER A 1 284 ? -27.491 -20.645 17.631 1.00 41.41 284 SER A C 1
ATOM 2348 O O . SER A 1 284 ? -28.145 -21.060 16.681 1.00 41.41 284 SER A O 1
ATOM 2350 N N . PHE A 1 285 ? -26.220 -20.254 17.481 1.00 45.00 285 PHE A N 1
ATOM 2351 C CA . PHE A 1 285 ? -25.511 -20.328 16.198 1.00 45.00 285 PHE A CA 1
ATOM 2352 C C . PHE A 1 285 ? -25.092 -21.761 15.810 1.00 45.00 285 PHE A C 1
ATOM 2354 O O . PHE A 1 285 ? -24.789 -22.025 14.650 1.00 45.00 285 PHE A O 1
ATOM 2361 N N . ARG A 1 286 ? -25.094 -22.714 16.756 1.00 38.50 286 ARG A N 1
ATOM 2362 C CA . ARG A 1 286 ? -24.737 -24.124 16.507 1.00 38.50 286 ARG A CA 1
ATOM 2363 C C . ARG A 1 286 ? -25.928 -25.030 16.184 1.00 38.50 286 ARG A C 1
ATOM 2365 O O . ARG A 1 286 ? -25.695 -26.174 15.816 1.00 38.50 286 ARG A O 1
ATOM 2372 N N . GLN A 1 287 ? -27.168 -24.549 16.312 1.00 39.31 287 GLN A N 1
ATOM 2373 C CA . GLN A 1 287 ? -28.380 -25.329 16.006 1.00 39.31 287 GLN A CA 1
ATOM 2374 C C . GLN A 1 287 ? -29.201 -24.794 14.819 1.00 39.31 287 GLN A C 1
ATOM 2376 O O . GLN A 1 287 ? -30.266 -25.323 14.532 1.00 39.31 287 GLN A O 1
ATOM 2381 N N . GLY A 1 288 ? -28.709 -23.782 14.095 1.00 39.72 288 GLY A N 1
ATOM 2382 C CA . GLY A 1 288 ? -29.380 -23.233 12.905 1.00 39.72 288 GLY A CA 1
ATOM 2383 C C . GLY A 1 288 ? -28.991 -23.872 11.563 1.00 39.72 288 GLY A C 1
ATOM 2384 O O . GLY A 1 288 ? -29.479 -23.431 10.529 1.00 39.72 288 GLY A O 1
ATOM 2385 N N . HIS A 1 289 ? -28.115 -24.880 11.560 1.00 40.12 289 HIS A N 1
ATOM 2386 C CA . HIS A 1 289 ? -27.728 -25.627 10.359 1.00 40.12 289 HIS A CA 1
ATOM 2387 C C . HIS A 1 289 ? -27.760 -27.136 10.628 1.00 40.12 289 HIS A C 1
ATOM 2389 O O . HIS A 1 289 ? -26.725 -27.767 10.837 1.00 40.12 289 HIS A O 1
ATOM 2395 N N . THR A 1 290 ? -28.968 -27.688 10.610 1.00 36.38 290 THR A N 1
ATOM 2396 C CA . THR A 1 290 ? -29.268 -29.068 10.202 1.00 36.38 290 THR A CA 1
ATOM 2397 C C . THR A 1 290 ? -30.559 -29.037 9.416 1.00 36.38 290 THR A C 1
ATOM 2399 O O . THR A 1 290 ? -31.525 -28.464 9.969 1.00 36.38 290 THR A O 1
#